Protein 3ZF8 (pdb70)

Solvent-accessible surface area: 14230 Å² total; per-residue (Å²): 226,159,72,169,110,69,92,130,152,49,105,16,40,36,85,3,28,125,79,149,9,57,2,2,1,0,0,15,2,112,60,11,43,99,83,1,5,53,11,1,52,117,9,88,3,41,38,108,8,1,18,2,0,1,3,0,23,126,70,91,70,0,65,102,2,26,141,93,0,68,89,8,18,134,142,10,43,112,89,147,156,92,37,119,4,62,122,33,35,55,43,112,28,118,86,107,59,92,101,31,58,136,123,13,18,52,49,0,63,2,8,21,43,0,5,144,77,17,36,15,60,52,2,2,0,0,1,3,0,37,8,44,2,14,66,11,46,73,34,0,3,56,44,2,1,118,35,65,51,15,0,0,0,0,0,3,12,4,82,44,106,30,132,167,145,162,75,112,39,54,78,43,81,18,55,20,2,8,53,40,25,125,62,0,96,91,13,11,85,140,23,36,123,104,85,23,3,2,71,49,60,89,115,10,48,91,140,9,43,17,0,0,113,96,75,68,84,145,32,95,83,40,85,65,21,57,6,32,0,1,2,6,2,0,4,2,0,27,0,75,0,12,80,81,38,1,43,3,0,54,103,32,40,102,28,9,0,3,2,5,0,1,0,48,20,0,61,154,61,142,36,102,3,41,0,0,5,18,21,24,0,27,25,19,41,118,130,99

Secondary structure (DSSP, 8-state):
------GGG----TTTTTTT-EEEEEEE-SS--HHHHHHHHT--S-GGGEEEEEEE-SSHHHHHHHHHHHHHHHHHHTS-GGGS-SEEEEEE-----HHHHHHHHHHHHHHHHHHHHH--TTEEEEEEE-TTEEE--TTHHHHHHTT--SEEEEEEEEEEEETTTTEEEEEE-----B---HHHHHHHHTS-TT----TT-TTTTT-S-BGGGG--TTS-TT--EEESB--SSEEEEEHHHHHTT----SS-BTTB-HHHHHHHHHHHTT--EEEEEEEEEEE--TT-

Structure (mmCIF, N/CA/C/O backbone):
data_3ZF8
#
_entry.id   3ZF8
#
_cell.length_a   57.090
_cell.length_b   57.090
_cell.length_c   330.910
_cell.angle_alpha   90.00
_cell.angle_beta   90.00
_cell.angle_gamma   120.00
#
_symmetry.space_group_name_H-M   'P 65 2 2'
#
loop_
_entity.id
_entity.type
_entity.pdbx_description
1 polymer 'MANNAN POLYMERASE COMPLEXES SUBUNIT MNN9'
2 non-polymer "GUANOSINE-5'-DIPHOSPHATE"
3 non-polymer 'MANGANESE (II) ION'
4 water water
#
loop_
_atom_site.group_PDB
_atom_site.id
_atom_site.type_symbol
_atom_site.label_atom_id
_atom_site.label_alt_id
_atom_site.label_comp_id
_atom_site.label_asym_id
_atom_site.label_entity_id
_atom_site.label_seq_id
_atom_site.pdbx_PDB_ins_code
_atom_site.Cartn_x
_atom_site.Cartn_y
_atom_site.Cartn_z
_atom_site.occupancy
_atom_site.B_iso_or_equiv
_atom_site.auth_seq_id
_atom_site.auth_comp_id
_atom_site.auth_asym_id
_atom_site.auth_atom_id
_atom_site.pdbx_PDB_model_num
ATOM 1 N N . HIS A 1 5 ? -18.073 39.900 35.334 1.00 57.65 95 HIS A N 1
ATOM 2 C CA . HIS A 1 5 ? -17.390 39.056 36.351 1.00 60.02 95 HIS A CA 1
ATOM 3 C C . HIS A 1 5 ? -17.056 37.657 35.888 1.00 55.01 95 HIS A C 1
ATOM 4 O O . HIS A 1 5 ? -15.947 37.428 35.368 1.00 44.22 95 HIS A O 1
ATOM 11 N N . ILE A 1 6 ? -18.027 36.737 36.016 1.00 47.08 96 ILE A N 1
ATOM 12 C CA . ILE A 1 6 ? -17.771 35.280 36.067 1.00 46.83 96 ILE A CA 1
ATOM 13 C C . ILE A 1 6 ? -17.782 34.544 34.718 1.00 44.65 96 ILE A C 1
ATOM 14 O O . ILE A 1 6 ? -18.772 34.570 33.994 1.00 42.35 96 ILE A O 1
ATOM 19 N N . ALA A 1 7 ? -16.699 33.826 34.436 1.00 39.60 97 ALA A N 1
ATOM 20 C CA . ALA A 1 7 ? -16.544 33.065 33.200 1.00 33.97 97 ALA A CA 1
ATOM 21 C C . ALA A 1 7 ? -16.087 31.630 33.509 1.00 34.96 97 ALA A C 1
ATOM 22 O O . ALA A 1 7 ? -15.047 31.428 34.152 1.00 29.70 97 ALA A O 1
ATOM 24 N N . HIS A 1 8 ? -16.848 30.653 33.016 1.00 30.31 98 HIS A N 1
ATOM 25 C CA . HIS A 1 8 ? -16.556 29.231 33.196 1.00 30.10 98 HIS A CA 1
ATOM 26 C C . HIS A 1 8 ? -16.245 28.512 31.885 1.00 25.55 98 HIS A C 1
ATOM 27 O O . HIS A 1 8 ? -16.946 28.691 30.903 1.00 22.39 98 HIS A O 1
ATOM 34 N N . TYR A 1 9 ? -15.193 27.692 31.858 1.00 22.01 99 TYR A N 1
ATOM 35 C CA . TYR A 1 9 ? -14.775 26.967 30.640 1.00 20.51 99 TYR A CA 1
ATOM 36 C C . TYR A 1 9 ? -14.156 25.632 31.018 1.00 20.07 99 TYR A C 1
ATOM 37 O O . TYR A 1 9 ? -13.192 25.555 31.793 1.00 18.41 99 TYR A O 1
ATOM 46 N N . ASP A 1 10 ? -14.656 24.570 30.419 1.00 17.81 100 ASP A N 1
ATOM 47 C CA . ASP A 1 10 ? -13.982 23.307 30.539 1.00 16.82 100 ASP A CA 1
ATOM 48 C C . ASP A 1 10 ? -13.055 23.119 29.342 1.00 17.77 100 ASP A C 1
ATOM 49 O O . ASP A 1 10 ? -13.535 22.925 28.213 1.00 18.47 100 ASP A O 1
ATOM 54 N N . LEU A 1 11 ? -11.742 23.144 29.572 1.00 16.60 101 LEU A N 1
ATOM 55 C CA . LEU A 1 11 ? -10.773 23.145 28.456 1.00 17.81 101 LEU A CA 1
ATOM 56 C C . LEU A 1 11 ? -10.737 21.810 27.727 1.00 17.51 101 LEU A C 1
ATOM 57 O O . LEU A 1 11 ? -10.398 21.753 26.552 1.00 18.77 101 LEU A O 1
ATOM 62 N N . ASN A 1 12 ? -11.149 20.748 28.405 1.00 19.22 102 ASN A N 1
ATOM 63 C CA . ASN A 1 12 ? -11.289 19.444 27.773 1.00 21.08 102 ASN A CA 1
ATOM 64 C C . ASN A 1 12 ? -12.497 19.367 26.805 1.00 23.22 102 ASN A C 1
ATOM 65 O O . ASN A 1 12 ? -12.600 18.436 26.016 1.00 23.28 102 ASN A O 1
ATOM 70 N N . LYS A 1 13 ? -13.434 20.306 26.913 1.00 21.32 103 LYS A N 1
ATOM 71 C CA . LYS A 1 13 ? -14.559 20.373 25.967 1.00 22.50 103 LYS A CA 1
ATOM 72 C C . LYS A 1 13 ? -14.338 21.369 24.839 1.00 22.42 103 LYS A C 1
ATOM 73 O O . LYS A 1 13 ? -15.201 21.564 23.979 1.00 23.88 103 LYS A O 1
ATOM 79 N N . LEU A 1 14 ? -13.159 21.979 24.847 1.00 19.84 104 LEU A N 1
ATOM 80 C CA . LEU A 1 14 ? -12.769 22.944 23.853 1.00 18.83 104 LEU A CA 1
ATOM 81 C C . LEU A 1 14 ? -11.983 22.119 22.850 1.00 19.20 104 LEU A C 1
ATOM 82 O O . LEU A 1 14 ? -10.957 21.546 23.211 1.00 18.17 104 LEU A O 1
ATOM 87 N N . HIS A 1 15 ? -12.512 21.964 21.632 1.00 17.51 105 HIS A N 1
ATOM 88 C CA . HIS A 1 15 ? -11.912 21.084 20.629 1.00 17.65 105 HIS A CA 1
ATOM 89 C C . HIS A 1 15 ? -11.242 21.836 19.501 1.00 15.95 105 HIS A C 1
ATOM 90 O O . HIS A 1 15 ? -11.660 22.940 19.118 1.00 15.09 105 HIS A O 1
ATOM 97 N N . SER A 1 16 ? -10.227 21.201 18.936 1.00 13.36 106 SER A N 1
ATOM 98 C CA . SER A 1 16 ? -9.626 21.635 17.682 1.00 13.93 106 SER A CA 1
ATOM 99 C C . SER A 1 16 ? -9.733 20.481 16.700 1.00 13.53 106 SER A C 1
ATOM 100 O O . SER A 1 16 ? -9.052 19.462 16.871 1.00 13.20 106 SER A O 1
ATOM 103 N N . THR A 1 17 ? -10.570 20.632 15.675 1.00 12.87 107 THR A N 1
ATOM 104 C CA . THR A 1 17 ? -10.882 19.493 14.805 1.00 13.37 107 THR A CA 1
ATOM 105 C C . THR A 1 17 ? -10.729 19.821 13.334 1.00 13.02 107 THR A C 1
ATOM 106 O O . THR A 1 17 ? -10.510 20.975 12.952 1.00 11.57 107 THR A O 1
ATOM 110 N N . SER A 1 18 ? -10.946 18.800 12.513 1.00 14.51 108 SER A N 1
ATOM 111 C CA . SER A 1 18 ? -10.940 18.932 11.049 1.00 16.17 108 SER A CA 1
ATOM 112 C C . SER A 1 18 ? -12.033 19.877 10.559 1.00 16.47 108 SER A C 1
ATOM 113 O O . SER A 1 18 ? -11.883 20.516 9.521 1.00 18.87 108 SER A O 1
ATOM 116 N N . GLU A 1 19 ? -13.170 19.885 11.242 1.00 14.51 109 GLU A N 1
ATOM 117 C CA . GLU A 1 19 ? -14.300 20.671 10.757 1.00 14.48 109 GLU A CA 1
ATOM 118 C C . GLU A 1 19 ? -14.520 21.914 11.620 1.00 12.59 109 GLU A C 1
ATOM 119 O O . GLU A 1 19 ? -15.591 22.142 12.210 1.00 11.85 109 GLU A O 1
ATOM 125 N N . ALA A 1 20 ? -13.506 22.767 11.603 1.00 11.46 110 ALA A N 1
ATOM 126 C CA . ALA A 1 20 ? -13.423 23.882 12.550 1.00 11.28 110 ALA A CA 1
ATOM 127 C C . ALA A 1 20 ? -14.605 24.873 12.377 1.00 11.30 110 ALA A C 1
ATOM 128 O O . ALA A 1 20 ? -15.333 25.152 13.340 1.00 11.33 110 ALA A O 1
ATOM 130 N N . ALA A 1 21 ? -14.865 25.301 11.140 1.00 11.68 111 ALA A N 1
ATOM 131 C CA . ALA A 1 21 ? -15.962 26.283 10.857 1.00 12.27 111 ALA A CA 1
ATOM 132 C C . ALA A 1 21 ? -17.323 25.763 11.312 1.00 12.69 111 ALA A C 1
ATOM 133 O O . ALA A 1 21 ? -18.086 26.452 11.984 1.00 12.99 111 ALA A O 1
ATOM 135 N N . VAL A 1 22 ? -17.666 24.568 10.882 1.00 13.00 112 VAL A N 1
ATOM 136 C CA . VAL A 1 22 ? -18.941 23.966 11.282 1.00 14.33 112 VAL A CA 1
ATOM 137 C C . VAL A 1 22 ? -19.034 23.809 12.799 1.00 14.58 112 VAL A C 1
ATOM 138 O O . VAL A 1 22 ? -20.100 23.964 13.383 1.00 14.53 112 VAL A O 1
ATOM 142 N N . ASN A 1 23 ? -17.919 23.496 13.443 1.00 15.00 113 ASN A N 1
ATOM 143 C CA . ASN A 1 23 ? -17.915 23.331 14.895 1.00 14.63 113 ASN A CA 1
ATOM 144 C C . ASN A 1 23 ? -17.777 24.640 15.629 1.00 14.84 113 ASN A C 1
ATOM 145 O O . ASN A 1 23 ? -17.674 24.659 16.840 1.00 15.12 113 ASN A O 1
ATOM 150 N N . LYS A 1 24 ? -17.751 25.737 14.890 1.00 14.79 114 LYS A N 1
ATOM 151 C CA . LYS A 1 24 ? -17.627 27.061 15.480 1.00 14.86 114 LYS A CA 1
ATOM 152 C C . LYS A 1 24 ? -16.404 27.132 16.393 1.00 14.45 114 LYS A C 1
ATOM 153 O O . LYS A 1 24 ? -16.456 27.673 17.498 1.00 14.41 114 LYS A O 1
ATOM 159 N N . GLU A 1 25 ? -15.284 26.669 15.880 1.00 13.03 115 GLU A N 1
ATOM 160 C CA . GLU A 1 25 ? -14.026 26.749 16.613 1.00 13.15 115 GLU A CA 1
ATOM 161 C C . GLU A 1 25 ? -13.397 28.118 16.454 1.00 13.35 115 GLU A C 1
ATOM 162 O O . GLU A 1 25 ? -13.152 28.572 15.342 1.00 14.69 115 GLU A O 1
ATOM 168 N N . HIS A 1 26 ? -13.148 28.791 17.561 1.00 12.65 116 HIS A N 1
ATOM 169 C CA . HIS A 1 26 ? -12.545 30.110 17.513 1.00 13.05 116 HIS A CA 1
ATOM 170 C C . HIS A 1 26 ? -11.089 30.085 17.111 1.00 11.66 116 HIS A C 1
ATOM 171 O O . HIS A 1 26 ? -10.303 29.286 17.632 1.00 10.97 116 HIS A O 1
ATOM 178 N N . ILE A 1 27 ? -10.705 30.992 16.216 1.00 10.35 117 ILE A N 1
ATOM 179 C CA . ILE A 1 27 ? -9.295 31.124 15.815 1.00 10.19 117 ILE A CA 1
ATOM 180 C C . ILE A 1 27 ? -8.779 32.526 16.139 1.00 10.06 117 ILE A C 1
ATOM 181 O O . ILE A 1 27 ? -9.500 33.519 15.981 1.00 9.88 117 ILE A O 1
ATOM 186 N N . LEU A 1 28 ? -7.526 32.587 16.579 1.00 9.24 118 LEU A N 1
ATOM 187 C CA . LEU A 1 28 ? -6.816 33.826 16.841 1.00 8.70 118 LEU A CA 1
ATOM 188 C C . LEU A 1 28 ? -5.691 33.955 15.799 1.00 9.22 118 LEU A C 1
ATOM 189 O O . LEU A 1 28 ? -4.727 33.124 15.774 1.00 8.50 118 LEU A O 1
ATOM 194 N N . ILE A 1 29 ? -5.781 34.996 14.954 1.00 9.14 119 ILE A N 1
ATOM 195 C CA . ILE A 1 29 ? -4.780 35.183 13.929 1.00 8.93 119 ILE A CA 1
ATOM 196 C C . ILE A 1 29 ? -3.804 36.230 14.445 1.00 9.30 119 ILE A C 1
ATOM 197 O O . ILE A 1 29 ? -4.195 37.369 14.727 1.00 10.47 119 ILE A O 1
ATOM 202 N N . LEU A 1 30 ? -2.541 35.844 14.572 1.00 8.73 120 LEU A N 1
ATOM 203 C CA . LEU A 1 30 ? -1.528 36.693 15.202 1.00 9.25 120 LEU A CA 1
ATOM 204 C C . LEU A 1 30 ? -0.475 37.107 14.193 1.00 9.83 120 LEU A C 1
ATOM 205 O O . LEU A 1 30 ? 0.144 36.245 13.561 1.00 9.52 120 LEU A O 1
ATOM 210 N N . THR A 1 31 ? -0.203 38.408 14.131 1.00 10.32 121 THR A N 1
ATOM 211 C CA . THR A 1 31 ? 0.688 38.951 13.121 1.00 10.78 121 THR A CA 1
ATOM 212 C C . THR A 1 31 ? 1.590 39.965 13.816 1.00 11.29 121 THR A C 1
ATOM 213 O O . THR A 1 31 ? 1.147 41.058 14.134 1.00 12.30 121 THR A O 1
ATOM 217 N N . PRO A 1 32 ? 2.880 39.648 13.983 1.00 12.27 122 PRO A N 1
ATOM 218 C CA . PRO A 1 32 ? 3.796 40.755 14.269 1.00 11.84 122 PRO A CA 1
ATOM 219 C C . PRO A 1 32 ? 4.030 41.618 13.031 1.00 12.49 122 PRO A C 1
ATOM 220 O O . PRO A 1 32 ? 4.139 41.095 11.914 1.00 11.72 122 PRO A O 1
ATOM 224 N N . MET A 1 33 ? 4.031 42.942 13.202 1.00 12.20 123 MET A N 1
ATOM 225 C CA . MET A 1 33 ? 3.959 43.812 12.035 1.00 12.07 123 MET A CA 1
ATOM 226 C C . MET A 1 33 ? 4.929 44.960 12.171 1.00 13.67 123 MET A C 1
ATOM 227 O O . MET A 1 33 ? 4.714 45.875 12.971 1.00 12.73 123 MET A O 1
ATOM 232 N N . GLN A 1 34 ? 5.967 44.948 11.348 1.00 13.29 124 GLN A N 1
ATOM 233 C CA . GLN A 1 34 ? 6.830 46.109 11.237 1.00 16.09 124 GLN A CA 1
ATOM 234 C C . GLN A 1 34 ? 6.392 47.043 10.105 1.00 16.16 124 GLN A C 1
ATOM 235 O O . GLN A 1 34 ? 6.612 48.253 10.189 1.00 16.30 124 GLN A O 1
ATOM 241 N N . THR A 1 35 ? 5.754 46.483 9.068 1.00 14.50 125 THR A N 1
ATOM 242 C CA . THR A 1 35 ? 5.317 47.247 7.873 1.00 14.29 125 THR A CA 1
ATOM 243 C C . THR A 1 35 ? 3.900 46.794 7.520 1.00 13.15 125 THR A C 1
ATOM 244 O O . THR A 1 35 ? 3.649 45.584 7.380 1.00 13.39 125 THR A O 1
ATOM 248 N N . PHE A 1 36 ? 2.987 47.744 7.358 1.00 12.29 126 PHE A N 1
ATOM 249 C CA . PHE A 1 36 ? 1.638 47.454 6.895 1.00 11.77 126 PHE A CA 1
ATOM 250 C C . PHE A 1 36 ? 1.622 47.349 5.366 1.00 12.47 126 PHE A C 1
ATOM 251 O O . PHE A 1 36 ? 2.032 48.300 4.661 1.00 12.39 126 PHE A O 1
ATOM 259 N N . HIS A 1 37 ? 1.143 46.214 4.846 1.00 10.40 127 HIS A N 1
ATOM 260 C CA . HIS A 1 37 ? 0.940 46.072 3.406 1.00 10.87 127 HIS A CA 1
ATOM 261 C C . HIS A 1 37 ? -0.531 45.925 3.129 1.00 10.96 127 HIS A C 1
ATOM 262 O O . HIS A 1 37 ? -1.198 44.981 3.650 1.00 11.09 127 HIS A O 1
ATOM 269 N N . GLN A 1 38 ? -1.059 46.783 2.260 1.00 10.46 128 GLN A N 1
ATOM 270 C CA . GLN A 1 38 ? -2.472 46.688 1.927 1.00 11.04 128 GLN A CA 1
ATOM 271 C C . GLN A 1 38 ? -2.877 45.294 1.417 1.00 10.89 128 GLN A C 1
ATOM 272 O O . GLN A 1 38 ? -3.992 44.821 1.691 1.00 10.86 128 GLN A O 1
ATOM 278 N N . GLN A 1 39 ? -2.013 44.644 0.638 1.00 10.94 129 GLN A N 1
ATOM 279 C CA . GLN A 1 39 ? -2.393 43.335 0.106 1.00 11.73 129 GLN A CA 1
ATOM 280 C C . GLN A 1 39 ? -2.496 42.267 1.204 1.00 10.83 129 GLN A C 1
ATOM 281 O O . GLN A 1 39 ? -3.333 41.354 1.114 1.00 12.03 129 GLN A O 1
ATOM 287 N N . TYR A 1 40 ? -1.632 42.351 2.215 1.00 9.59 130 TYR A N 1
ATOM 288 C CA . TYR A 1 40 ? -1.787 41.519 3.421 1.00 9.64 130 TYR A CA 1
ATOM 289 C C . TYR A 1 40 ? -3.175 41.743 4.024 1.00 9.52 130 TYR A C 1
ATOM 290 O O . TYR A 1 40 ? -3.914 40.780 4.345 1.00 9.03 130 TYR A O 1
ATOM 299 N N . TRP A 1 41 ? -3.526 43.005 4.182 1.00 9.75 131 TRP A N 1
ATOM 300 C CA . TRP A 1 41 ? -4.814 43.343 4.773 1.00 10.90 131 TRP A CA 1
ATOM 301 C C . TRP A 1 41 ? -5.962 42.864 3.913 1.00 10.95 131 TRP A C 1
ATOM 302 O O . TRP A 1 41 ? -6.910 42.225 4.402 1.00 11.54 131 TRP A O 1
ATOM 313 N N . ASP A 1 42 ? -5.896 43.121 2.608 1.00 11.20 132 ASP A N 1
ATOM 314 C CA . ASP A 1 42 ? -6.979 42.711 1.745 1.00 10.99 132 ASP A CA 1
ATOM 315 C C . ASP A 1 42 ? -7.068 41.191 1.708 1.00 10.82 132 ASP A C 1
ATOM 316 O O . ASP A 1 42 ? -8.165 40.615 1.606 1.00 9.96 132 ASP A O 1
ATOM 321 N N . ASN A 1 43 ? -5.916 40.533 1.676 1.00 9.91 133 ASN A N 1
ATOM 322 C CA . 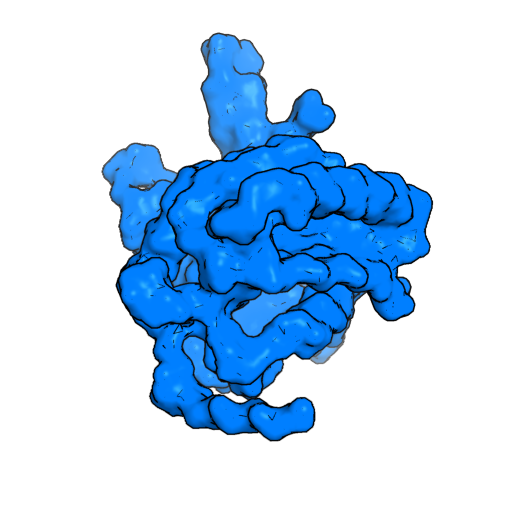ASN A 1 43 ? -5.927 39.071 1.695 1.00 10.08 133 ASN A CA 1
ATOM 323 C C . ASN A 1 43 ? -6.594 38.523 2.974 1.00 10.15 133 ASN A C 1
ATOM 324 O O . ASN A 1 43 ? -7.359 37.567 2.920 1.00 10.79 133 ASN A O 1
ATOM 329 N N . LEU A 1 44 ? -6.381 39.195 4.105 1.00 10.49 134 LEU A N 1
ATOM 330 C CA . LEU A 1 44 ? -6.972 38.787 5.362 1.00 10.36 134 LEU A CA 1
ATOM 331 C C . LEU A 1 44 ? -8.470 38.951 5.280 1.00 11.46 134 LEU A C 1
ATOM 332 O O . LEU A 1 44 ? -9.228 38.077 5.729 1.00 11.17 134 LEU A O 1
ATOM 337 N N . LEU A 1 45 ? -8.912 40.111 4.791 1.00 11.87 135 LEU A N 1
ATOM 338 C CA . LEU A 1 45 ? -10.339 40.364 4.649 1.00 12.86 135 LEU A CA 1
ATOM 339 C C . LEU A 1 45 ? -11.031 39.384 3.723 1.00 13.43 135 LEU A C 1
ATOM 340 O O . LEU A 1 45 ? -12.250 39.213 3.820 1.00 12.46 135 LEU A O 1
ATOM 345 N N . GLN A 1 46 ? -10.308 38.863 2.733 1.00 13.78 136 GLN A N 1
ATOM 346 C CA . GLN A 1 46 ? -10.888 37.873 1.839 1.00 14.24 136 GLN A CA 1
ATOM 347 C C . GLN A 1 46 ? -10.944 36.448 2.427 1.00 13.88 136 GLN A C 1
ATOM 348 O O . GLN A 1 46 ? -11.516 35.545 1.798 1.00 13.06 136 GLN A O 1
ATOM 354 N N . LEU A 1 47 ? -10.353 36.208 3.597 1.00 12.47 137 LEU A N 1
ATOM 355 C CA . LEU A 1 47 ? -10.563 34.887 4.245 1.00 12.12 137 LEU A CA 1
ATOM 356 C C . LEU A 1 47 ? -12.063 34.672 4.455 1.00 12.49 137 LEU A C 1
ATOM 357 O O . LEU A 1 47 ? -12.754 35.600 4.904 1.00 12.72 137 LEU A O 1
ATOM 362 N N . ASN A 1 48 ? -12.564 33.469 4.153 1.00 11.60 138 ASN A N 1
ATOM 363 C CA . ASN A 1 48 ? -14.004 33.206 4.257 1.00 11.75 138 ASN A CA 1
ATOM 364 C C . ASN A 1 48 ? -14.417 32.354 5.463 1.00 12.23 138 ASN A C 1
ATOM 365 O O . ASN A 1 48 ? -15.587 32.048 5.640 1.00 11.28 138 ASN A O 1
ATOM 370 N N . TYR A 1 49 ? -13.459 32.054 6.341 1.00 12.50 139 TYR A N 1
ATOM 371 C CA . TYR A 1 49 ? -13.788 31.531 7.668 1.00 13.52 139 TYR A CA 1
ATOM 372 C C . TYR A 1 49 ? -14.723 32.534 8.388 1.00 13.96 139 TYR A C 1
ATOM 373 O O . TYR A 1 49 ? -14.501 33.747 8.308 1.00 13.87 139 TYR A O 1
ATOM 382 N N . PRO A 1 50 ? -15.733 32.037 9.155 1.00 14.76 140 PRO A N 1
ATOM 383 C CA . PRO A 1 50 ? -16.683 33.023 9.657 1.00 14.74 140 PRO A CA 1
ATOM 384 C C . PRO A 1 50 ? -16.039 34.066 10.585 1.00 14.47 140 PRO A C 1
ATOM 385 O O . PRO A 1 50 ? -15.349 33.721 11.541 1.00 12.47 140 PRO A O 1
ATOM 389 N N . ARG A 1 51 ? -16.325 35.332 10.313 1.00 14.31 141 ARG A N 1
ATOM 390 C CA . ARG A 1 51 ? -15.739 36.461 11.055 1.00 15.58 141 ARG A CA 1
ATOM 391 C C . ARG A 1 51 ? -16.030 36.420 12.539 1.00 15.05 141 ARG A C 1
ATOM 392 O O . ARG A 1 51 ? -15.196 36.807 13.346 1.00 14.46 141 ARG A O 1
ATOM 400 N N . GLU A 1 52 ? -17.206 35.927 12.905 1.00 15.39 142 GLU A N 1
ATOM 401 C CA . GLU A 1 52 ? -17.595 35.908 14.299 1.00 17.32 142 GLU A CA 1
ATOM 402 C C . GLU A 1 52 ? -16.700 34.918 15.078 1.00 15.34 142 GLU A C 1
ATOM 403 O O . GLU A 1 52 ? -16.593 35.013 16.304 1.00 14.41 142 GLU A O 1
ATOM 409 N N . LEU A 1 53 ? -16.036 34.015 14.351 1.00 12.59 143 LEU A N 1
ATOM 410 C CA . LEU A 1 53 ? -15.029 33.083 14.949 1.00 11.72 143 LEU A CA 1
ATOM 411 C C . LEU A 1 53 ? -13.579 33.542 14.927 1.00 11.08 143 LEU A C 1
ATOM 412 O O . LEU A 1 53 ? -12.685 32.794 15.325 1.00 11.95 143 LEU A O 1
ATOM 417 N N . ILE A 1 54 ? -13.329 34.764 14.501 1.00 10.87 144 ILE A N 1
ATOM 418 C CA . ILE A 1 54 ? -11.956 35.219 14.317 1.00 10.93 144 ILE A CA 1
ATOM 419 C C . ILE A 1 54 ? -11.667 36.345 15.291 1.00 11.63 144 ILE A C 1
ATOM 420 O O . ILE A 1 54 ? -12.405 37.332 15.325 1.00 11.67 144 ILE A O 1
ATOM 425 N N . GLU A 1 55 ? -10.565 36.212 16.038 1.00 11.00 145 GLU A N 1
ATOM 426 C CA . GLU A 1 55 ? -9.963 37.339 16.716 1.00 10.68 145 GLU A CA 1
ATOM 427 C C . GLU A 1 55 ? -8.631 37.609 16.054 1.00 10.42 145 GLU A C 1
ATOM 428 O O . GLU A 1 55 ? -7.958 36.658 15.592 1.00 10.45 145 GLU A O 1
ATOM 434 N N . LEU A 1 56 ? -8.256 38.884 16.002 1.00 9.79 146 LEU A N 1
ATOM 435 C CA . LEU A 1 56 ? -6.977 39.326 15.441 1.00 9.45 146 LEU A CA 1
ATOM 436 C C . LEU A 1 56 ? -6.108 39.917 16.538 1.00 9.33 146 LEU A C 1
ATOM 437 O O . LEU A 1 56 ? -6.604 40.614 17.443 1.00 9.51 146 LEU A O 1
ATOM 442 N N . GLY A 1 57 ? -4.801 39.657 16.447 1.00 9.28 147 GLY A N 1
ATOM 443 C CA . GLY A 1 57 ? -3.849 40.270 17.356 1.00 8.94 147 GLY A CA 1
ATOM 444 C C . GLY A 1 57 ? -2.678 40.748 16.540 1.00 9.28 147 GLY A C 1
ATOM 445 O O . GLY A 1 57 ? -2.168 40.002 15.712 1.00 9.26 147 GLY A O 1
ATOM 446 N N . PHE A 1 58 ? -2.239 41.987 16.784 1.00 9.27 148 PHE A N 1
ATOM 447 C CA . PHE A 1 58 ? -1.047 42.557 16.102 1.00 9.84 148 PHE A CA 1
ATOM 448 C C . PHE A 1 58 ? -0.078 43.088 17.140 1.00 9.74 148 PHE A C 1
ATOM 449 O O . PHE A 1 58 ? -0.512 43.539 18.195 1.00 10.15 148 PHE A O 1
ATOM 457 N N . ILE A 1 59 ? 1.222 43.082 16.840 1.00 9.87 149 ILE A N 1
ATOM 458 C CA . ILE A 1 59 ? 2.209 43.726 17.738 1.00 9.68 149 ILE A CA 1
ATOM 459 C C . ILE A 1 59 ? 3.229 44.452 16.877 1.00 10.56 149 ILE A C 1
ATOM 460 O O . ILE A 1 59 ? 3.743 43.876 15.891 1.00 10.99 149 ILE A O 1
ATOM 465 N N . THR A 1 60 ? 3.415 45.744 17.149 1.00 10.13 150 THR A N 1
ATOM 466 C CA . THR A 1 60 ? 4.306 46.563 16.333 1.00 10.66 150 THR A CA 1
ATOM 467 C C . THR A 1 60 ? 5.521 46.962 17.159 1.00 11.04 150 THR A C 1
ATOM 468 O O . THR A 1 60 ? 5.425 47.040 18.377 1.00 11.62 150 THR A O 1
ATOM 472 N N . PRO A 1 61 ? 6.692 47.125 16.518 1.00 11.38 151 PRO A N 1
ATOM 473 C CA . PRO A 1 61 ? 7.867 47.598 17.264 1.00 12.69 151 PRO A CA 1
ATOM 474 C C . PRO A 1 61 ? 7.759 49.088 17.588 1.00 13.59 151 PRO A C 1
ATOM 475 O O . PRO A 1 61 ? 7.076 49.826 16.878 1.00 12.46 151 PRO A O 1
ATOM 479 N N . ARG A 1 62 ? 8.453 49.524 18.639 1.00 14.96 152 ARG A N 1
ATOM 480 C CA . ARG A 1 62 ? 8.409 50.942 19.050 1.00 18.08 152 ARG A CA 1
ATOM 481 C C . ARG A 1 62 ? 9.450 51.783 18.296 1.00 19.46 152 ARG A C 1
ATOM 482 O O . ARG A 1 62 ? 10.423 52.286 18.871 1.00 19.40 152 ARG A O 1
ATOM 490 N N . THR A 1 63 ? 9.235 51.900 16.986 1.00 17.59 153 THR A N 1
ATOM 491 C CA . THR A 1 63 ? 10.177 52.589 16.102 1.00 17.95 153 THR A CA 1
ATOM 492 C C . THR A 1 63 ? 9.364 53.424 15.100 1.00 16.48 153 THR A C 1
ATOM 493 O O . THR A 1 63 ? 8.155 53.229 14.933 1.00 14.82 153 THR A O 1
ATOM 497 N N . ALA A 1 64 ? 10.032 54.379 14.459 1.00 17.06 154 ALA A N 1
ATOM 498 C CA . ALA A 1 64 ? 9.412 55.182 13.407 1.00 17.05 154 ALA A CA 1
ATOM 499 C C . ALA A 1 64 ? 8.704 54.265 12.408 1.00 16.61 154 ALA A C 1
ATOM 500 O O . ALA A 1 64 ? 7.567 54.525 12.001 1.00 15.58 154 ALA A O 1
ATOM 502 N N . THR A 1 65 ? 9.383 53.198 11.997 1.00 16.09 155 THR A N 1
ATOM 503 C CA . THR A 1 65 ? 8.784 52.267 11.041 1.00 16.28 155 THR A CA 1
ATOM 504 C C . THR A 1 65 ? 7.521 51.593 11.630 1.00 14.48 155 THR A C 1
ATOM 505 O O . THR A 1 65 ? 6.504 51.535 10.976 1.00 13.17 155 THR A O 1
ATOM 509 N N . GLY A 1 66 ? 7.581 51.167 12.887 1.00 13.44 156 GLY A N 1
ATOM 510 C CA . GLY A 1 66 ? 6.450 50.487 13.497 1.00 13.33 156 GLY A CA 1
ATOM 511 C C . GLY A 1 66 ? 5.280 51.463 13.666 1.00 13.86 156 GLY A C 1
ATOM 512 O O . GLY A 1 66 ? 4.107 51.097 13.502 1.00 13.96 156 GLY A O 1
ATOM 513 N N . ASP A 1 67 ? 5.589 52.700 14.020 1.00 13.61 157 ASP A N 1
ATOM 514 C CA . ASP A 1 67 ? 4.525 53.664 14.242 1.00 15.16 157 ASP A CA 1
ATOM 515 C C . ASP A 1 67 ? 3.798 54.059 12.953 1.00 14.85 157 ASP A C 1
ATOM 516 O O . ASP A 1 67 ? 2.610 54.268 12.977 1.00 13.86 157 ASP A O 1
ATOM 521 N N . LEU A 1 68 ? 4.512 54.123 11.835 1.00 14.68 158 LEU A N 1
ATOM 522 C CA . LEU A 1 68 ? 3.864 54.324 10.534 1.00 15.83 158 LEU A CA 1
ATOM 523 C C . LEU A 1 68 ? 2.925 53.155 10.200 1.00 14.85 158 LEU A C 1
ATOM 524 O O . LEU A 1 68 ? 1.741 53.359 9.806 1.00 14.39 158 LEU A O 1
ATOM 529 N N . ALA A 1 69 ? 3.430 51.935 10.408 1.00 13.89 159 ALA A N 1
ATOM 530 C CA . ALA A 1 69 ? 2.600 50.723 10.249 1.00 14.03 159 ALA A CA 1
ATOM 531 C C . ALA A 1 69 ? 1.350 50.774 11.134 1.00 14.35 159 ALA A C 1
ATOM 532 O O . ALA A 1 69 ? 0.246 50.440 10.694 1.00 14.13 159 ALA A O 1
ATOM 534 N N . LEU A 1 70 ? 1.553 51.115 12.403 1.00 14.28 160 LEU A N 1
ATOM 535 C CA . LEU A 1 70 ? 0.458 51.232 13.361 1.00 15.99 160 LEU A CA 1
ATOM 536 C C . LEU A 1 70 ? -0.647 52.175 12.874 1.00 16.42 160 LEU A C 1
ATOM 537 O O . LEU A 1 70 ? -1.833 51.840 12.964 1.00 14.81 160 LEU A O 1
ATOM 542 N N . LYS A 1 71 ? -0.263 53.361 12.393 1.00 14.81 161 LYS A N 1
ATOM 543 C CA . LYS A 1 71 ? -1.236 54.321 11.871 1.00 16.78 161 LYS A CA 1
ATOM 544 C C . LYS A 1 71 ? -2.099 53.704 10.737 1.00 16.66 161 LYS A C 1
ATOM 545 O O . LYS A 1 71 ? -3.326 53.799 10.760 1.00 16.66 161 LYS A O 1
ATOM 551 N N . LYS A 1 72 ? -1.443 53.072 9.762 1.00 16.12 162 LYS A N 1
ATOM 552 C CA . LYS A 1 72 ? -2.130 52.492 8.608 1.00 17.70 162 LYS A CA 1
ATOM 553 C C . LYS A 1 72 ? -3.001 51.323 9.029 1.00 16.46 162 LYS A C 1
ATOM 554 O O . LYS A 1 72 ? -4.117 51.164 8.543 1.00 16.72 162 LYS A O 1
ATOM 560 N N . LEU A 1 73 ? -2.483 50.520 9.948 1.00 16.48 163 LEU A N 1
ATOM 561 C CA . LEU A 1 73 ? -3.227 49.409 10.510 1.00 17.32 163 LEU A CA 1
ATOM 562 C C . LEU A 1 73 ? -4.502 49.881 11.248 1.00 17.33 163 LEU A C 1
ATOM 563 O O . LEU A 1 73 ? -5.576 49.328 11.051 1.00 15.98 163 LEU A O 1
ATOM 568 N N . GLU A 1 74 ? -4.355 50.870 12.127 1.00 19.17 164 GLU A N 1
ATOM 569 C CA . GLU A 1 74 ? -5.504 51.454 1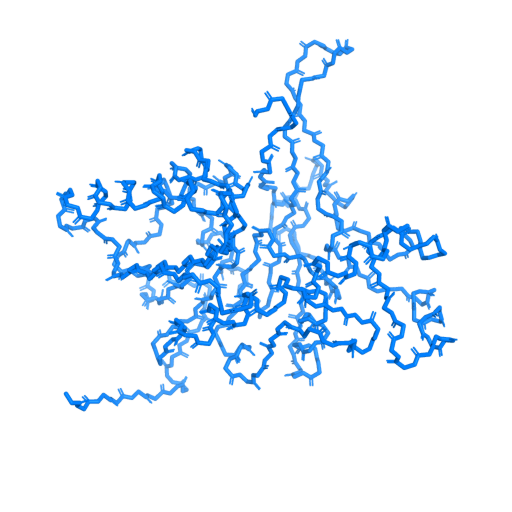2.854 1.00 22.43 164 GLU A CA 1
ATOM 570 C C . GLU A 1 74 ? -6.609 51.928 11.886 1.00 22.15 164 GLU A C 1
ATOM 571 O O . GLU A 1 74 ? -7.802 51.615 12.066 1.00 22.60 164 GLU A O 1
ATOM 577 N N . ASN A 1 75 ? -6.195 52.619 10.827 1.00 21.57 165 ASN A N 1
ATOM 578 C CA . ASN A 1 75 ? -7.132 53.087 9.809 1.00 23.56 165 ASN A CA 1
ATOM 579 C C . ASN A 1 75 ? -7.864 51.944 9.135 1.00 22.37 165 ASN A C 1
ATOM 580 O O . ASN A 1 75 ? -9.094 51.981 8.982 1.00 21.87 165 ASN A O 1
ATOM 585 N N . ALA A 1 76 ? -7.109 50.946 8.684 1.00 20.00 166 ALA A N 1
ATOM 586 C CA . ALA A 1 76 ? -7.728 49.735 8.115 1.00 19.59 166 ALA A CA 1
ATOM 587 C C . ALA A 1 76 ? -8.733 49.047 9.088 1.00 20.06 166 ALA A C 1
ATOM 588 O O . ALA A 1 76 ? -9.874 48.787 8.711 1.00 22.42 166 ALA A O 1
ATOM 590 N N . ILE A 1 77 ? -8.341 48.825 10.341 1.00 19.19 167 ILE A N 1
ATOM 591 C CA . ILE A 1 77 ? -9.254 48.265 11.354 1.00 20.88 167 ILE A CA 1
ATOM 592 C C . ILE A 1 77 ? -10.559 49.103 11.516 1.00 24.62 167 ILE A C 1
ATOM 593 O O . ILE A 1 77 ? -11.682 48.565 11.459 1.00 24.76 167 ILE A O 1
ATOM 598 N N . LYS A 1 78 ? -10.412 50.423 11.602 1.00 25.94 168 LYS A N 1
ATOM 599 C CA . LYS A 1 78 ? -11.577 51.311 11.712 1.00 28.11 168 LYS A CA 1
ATOM 600 C C . LYS A 1 78 ? -12.552 51.124 10.571 1.00 26.94 168 LYS A C 1
ATOM 601 O O . LYS A 1 78 ? -13.738 50.975 10.821 1.00 28.17 168 LYS A O 1
ATOM 607 N N . LYS A 1 79 ? -12.058 51.051 9.338 1.00 25.36 169 LYS A N 1
ATOM 608 C CA . LYS A 1 79 ? -12.945 50.822 8.190 1.00 26.24 169 LYS A CA 1
ATOM 609 C C . LYS A 1 79 ? -13.701 49.497 8.340 1.00 27.42 169 LYS A C 1
ATOM 610 O O . LYS A 1 79 ? -14.916 49.446 8.123 1.00 27.09 169 LYS A O 1
ATOM 616 N N . VAL A 1 80 ? -12.994 48.416 8.670 1.00 22.37 170 VAL A N 1
ATOM 617 C CA . VAL A 1 80 ? -13.677 47.118 8.728 1.00 23.69 170 VAL A CA 1
ATOM 618 C C . VAL A 1 80 ? -14.639 47.021 9.905 1.00 25.65 170 VAL A C 1
ATOM 619 O O . VAL A 1 80 ? -15.741 46.500 9.752 1.00 28.08 170 VAL A O 1
ATOM 623 N N . GLN A 1 81 ? -14.253 47.564 11.066 1.00 25.30 171 GLN A N 1
ATOM 624 C CA . GLN A 1 81 ? -15.054 47.381 12.286 1.00 25.50 171 GLN A CA 1
ATOM 625 C C . GLN A 1 81 ? -16.274 48.318 12.359 1.00 30.33 171 GLN A C 1
ATOM 626 O O . GLN A 1 81 ? -17.168 48.134 13.192 1.00 32.14 171 GLN A O 1
ATOM 632 N N . THR A 1 82 ? -16.343 49.275 11.442 1.00 30.70 172 THR A N 1
ATOM 633 C CA . THR A 1 82 ? -17.483 50.200 11.402 1.00 34.81 172 THR A CA 1
ATOM 634 C C . THR A 1 82 ? -18.278 50.030 10.119 1.00 37.23 172 THR A C 1
ATOM 635 O O . THR A 1 82 ? -19.185 50.804 9.856 1.00 47.33 172 THR A O 1
ATOM 639 N N . ASP A 1 83 ? -17.934 49.025 9.315 1.00 43.49 173 ASP A N 1
ATOM 640 C CA . ASP A 1 83 ? -18.841 48.555 8.261 1.00 48.50 173 ASP A CA 1
ATOM 641 C C . ASP A 1 83 ? -19.906 47.635 8.877 1.00 47.83 173 ASP A C 1
ATOM 642 O O . ASP A 1 83 ? -20.037 47.573 10.117 1.00 47.39 173 ASP A O 1
ATOM 647 N N . LYS A 1 84 ? -20.670 46.941 8.026 1.00 50.32 174 LYS A N 1
ATOM 648 C CA . LYS A 1 84 ? -21.799 46.124 8.500 1.00 49.46 174 LYS A CA 1
ATOM 649 C C . LYS A 1 84 ? -21.417 45.282 9.721 1.00 48.59 174 LYS A C 1
ATOM 650 O O . LYS A 1 84 ? -20.328 44.676 9.761 1.00 38.55 174 LYS A O 1
ATOM 656 N N . LYS A 1 85 ? -22.292 45.307 10.728 1.00 44.51 175 LYS A N 1
ATOM 657 C CA . LYS A 1 85 ? -22.027 44.679 12.031 1.00 47.79 175 LYS A CA 1
ATOM 658 C C . LYS A 1 85 ? -21.863 43.153 11.945 1.00 44.18 175 LYS A C 1
ATOM 659 O O . LYS A 1 85 ? -21.080 42.571 12.691 1.00 41.27 175 LYS A O 1
ATOM 665 N N . THR A 1 86 ? -22.570 42.529 11.001 1.00 40.30 176 THR A N 1
ATOM 666 C CA . THR A 1 86 ? -22.501 41.071 10.783 1.00 43.14 176 THR A CA 1
ATOM 667 C C . THR A 1 86 ? -21.113 40.568 10.329 1.00 41.14 176 THR A C 1
ATOM 668 O O . THR A 1 86 ? -20.791 39.381 10.473 1.00 39.88 176 THR A O 1
ATOM 672 N N . GLN A 1 87 ? -20.305 41.482 9.791 1.00 36.11 177 GLN A N 1
ATOM 673 C CA . GLN A 1 87 ? -19.014 41.147 9.249 1.00 29.33 177 GLN A CA 1
ATOM 674 C C . GLN A 1 87 ? -17.835 41.692 10.100 1.00 26.05 177 GLN A C 1
ATOM 675 O O . GLN A 1 87 ? -16.692 41.621 9.679 1.00 22.44 177 GLN A O 1
ATOM 681 N N . ARG A 1 88 ? -18.096 42.209 11.300 1.00 20.40 178 ARG A N 1
ATOM 682 C CA . ARG A 1 88 ? -16.992 42.623 12.177 1.00 18.37 178 ARG A CA 1
ATOM 683 C C . ARG A 1 88 ? -16.197 41.418 12.661 1.00 17.51 178 ARG A C 1
ATOM 684 O O . ARG A 1 88 ? -16.755 40.348 12.842 1.00 15.03 178 ARG A O 1
ATOM 692 N N . PHE A 1 89 ? -14.885 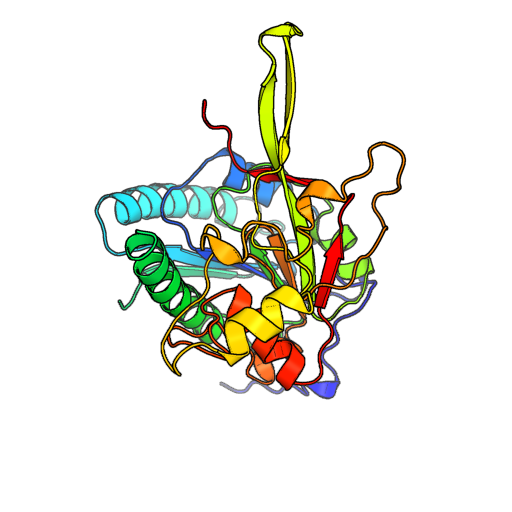41.600 12.855 1.00 16.65 179 PHE A N 1
ATOM 693 C CA . PHE A 1 89 ? -14.095 40.608 13.572 1.00 16.03 179 PHE A CA 1
ATOM 694 C C . PHE A 1 89 ? -14.541 40.617 15.024 1.00 17.26 179 PHE A C 1
ATOM 695 O O . PHE A 1 89 ? -14.943 41.656 15.550 1.00 17.78 179 PHE A O 1
ATOM 703 N N . SER A 1 90 ? -14.517 39.450 15.643 1.00 16.69 180 SER A N 1
ATOM 704 C CA . SER A 1 90 ? -15.020 39.301 16.989 1.00 18.99 180 SER A CA 1
ATOM 705 C C . SER A 1 90 ? -14.247 40.210 17.935 1.00 19.87 180 SER A C 1
ATOM 706 O O . SER A 1 90 ? -14.828 40.880 18.789 1.00 19.28 180 SER A O 1
ATOM 709 N N . LYS A 1 91 ? -12.942 40.326 17.710 1.00 17.29 181 LYS A N 1
ATOM 710 C CA . LYS A 1 91 ? -12.120 41.191 18.548 1.00 17.07 181 LYS A CA 1
ATOM 711 C C . LYS A 1 91 ? -10.828 41.472 17.810 1.00 15.73 181 LYS A C 1
ATOM 712 O O . LYS A 1 91 ? -10.330 40.608 17.096 1.00 14.50 181 LYS A O 1
ATOM 718 N N . ILE A 1 92 ? -10.265 42.659 18.025 1.00 14.85 182 ILE A N 1
ATOM 719 C CA . ILE A 1 92 ? -8.979 43.021 17.467 1.00 14.67 182 ILE A CA 1
ATOM 720 C C . ILE A 1 92 ? -8.144 43.670 18.544 1.00 14.90 182 ILE A C 1
ATOM 721 O O . ILE A 1 92 ? -8.590 44.612 19.178 1.00 15.67 182 ILE A O 1
ATOM 726 N N . THR A 1 93 ? -6.945 43.141 18.779 1.00 13.79 183 THR A N 1
ATOM 727 C CA . THR A 1 93 ? -6.049 43.702 19.786 1.00 13.27 183 THR A CA 1
ATOM 728 C C . THR A 1 93 ? -4.819 44.223 19.066 1.00 13.72 183 THR A C 1
ATOM 729 O O . THR A 1 93 ? -4.193 43.506 18.272 1.00 12.18 183 THR A O 1
ATOM 733 N N . ILE A 1 94 ? -4.462 45.473 19.318 1.00 14.33 184 ILE A N 1
ATOM 734 C CA . ILE A 1 94 ? -3.178 45.985 18.832 1.00 14.95 184 ILE A CA 1
ATOM 735 C C . ILE A 1 94 ? -2.253 46.299 20.007 1.00 15.64 184 ILE A C 1
ATOM 736 O O . ILE A 1 94 ? -2.613 47.077 20.886 1.00 16.06 184 ILE A O 1
ATOM 741 N N . LEU A 1 95 ? -1.040 45.758 19.967 1.00 13.94 185 LEU A N 1
ATOM 742 C CA . LEU A 1 95 ? -0.072 45.937 21.022 1.00 13.82 185 LEU A CA 1
ATOM 743 C C . LEU A 1 95 ? 1.150 46.654 20.440 1.00 14.49 185 LEU A C 1
ATOM 744 O O . LEU A 1 95 ? 1.611 46.316 19.347 1.00 13.62 185 LEU A O 1
ATOM 749 N N . ARG A 1 96 ? 1.728 47.568 21.207 1.00 14.45 186 ARG A N 1
ATOM 750 C CA . ARG A 1 96 ? 3.112 47.973 20.974 1.00 16.05 186 ARG A CA 1
ATOM 751 C C . ARG A 1 96 ? 4.043 47.217 21.906 1.00 16.95 186 ARG A C 1
ATOM 752 O O . ARG A 1 96 ? 3.731 47.023 23.093 1.00 17.14 186 ARG A O 1
ATOM 760 N N . GLN A 1 97 ? 5.192 46.837 21.367 1.00 17.85 187 GLN A N 1
ATOM 761 C CA . GLN A 1 97 ? 6.153 45.938 22.017 1.00 19.73 187 GLN A CA 1
ATOM 762 C C . GLN A 1 97 ? 6.648 46.494 23.340 1.00 20.39 187 GLN A C 1
ATOM 763 O O . GLN A 1 97 ? 6.957 47.691 23.433 1.00 18.98 187 GLN A O 1
ATOM 769 N N . ASN A 1 98 ? 6.775 45.627 24.348 1.00 20.01 188 ASN A N 1
ATOM 770 C CA . ASN A 1 98 ? 7.470 46.028 25.580 1.00 22.19 188 ASN A CA 1
ATOM 771 C C . ASN A 1 98 ? 8.965 46.237 25.315 1.00 24.44 188 ASN A C 1
ATOM 772 O O . ASN A 1 98 ? 9.504 47.298 25.575 1.00 23.06 188 ASN A O 1
ATOM 777 N N . SER A 1 99 ? 9.625 45.254 24.723 1.00 28.57 189 SER A N 1
ATOM 778 C CA . SER A 1 99 ? 11.036 45.433 24.373 1.00 32.18 189 SER A CA 1
ATOM 779 C C . SER A 1 99 ? 11.243 46.029 22.985 1.00 32.22 189 SER A C 1
ATOM 780 O O . SER A 1 99 ? 12.221 46.757 22.782 1.00 39.67 189 SER A O 1
ATOM 783 N N . ALA A 1 112 ? 27.780 37.719 9.999 1.00 50.31 202 ALA A N 1
ATOM 784 C CA . ALA A 1 112 ? 26.607 37.915 10.856 1.00 54.59 202 ALA A CA 1
ATOM 785 C C . ALA A 1 112 ? 25.292 37.983 10.047 1.00 54.51 202 ALA A C 1
ATOM 786 O O . ALA A 1 112 ? 25.157 38.849 9.172 1.00 55.17 202 ALA A O 1
ATOM 788 N N . LEU A 1 113 ? 24.314 37.108 10.315 1.00 42.71 203 LEU A N 1
ATOM 789 C CA . LEU A 1 113 ? 24.388 35.944 11.207 1.00 40.76 203 LEU A CA 1
ATOM 790 C C . LEU A 1 113 ? 24.306 36.148 12.728 1.00 44.36 203 LEU A C 1
ATOM 791 O O . LEU A 1 113 ? 23.461 35.537 13.404 1.00 39.22 203 LEU A O 1
ATOM 796 N N . ASP A 1 114 ? 25.158 37.016 13.261 1.00 41.22 204 ASP A N 1
ATOM 797 C CA . ASP A 1 114 ? 24.955 37.541 14.601 1.00 39.48 204 ASP A CA 1
ATOM 798 C C . ASP A 1 114 ? 23.776 38.518 14.612 1.00 37.09 204 ASP A C 1
ATOM 799 O O . ASP A 1 114 ? 22.999 38.539 15.569 1.00 33.79 204 ASP A O 1
ATOM 804 N N . VAL A 1 115 ? 23.617 39.273 13.521 1.00 33.49 205 VAL A N 1
ATOM 805 C CA . VAL A 1 115 ? 22.452 40.141 13.320 1.00 32.81 205 VAL A CA 1
ATOM 806 C C . VAL A 1 115 ? 21.152 39.340 13.330 1.00 34.80 205 VAL A C 1
ATOM 807 O O . VAL A 1 115 ? 20.191 39.698 14.017 1.00 30.24 205 VAL A O 1
ATOM 811 N N . GLN A 1 116 ? 21.153 38.236 12.586 1.00 34.80 206 GLN A N 1
ATOM 812 C CA . GLN A 1 116 ? 20.016 37.338 12.525 1.00 34.66 206 GLN A CA 1
ATOM 813 C C . GLN A 1 116 ? 19.671 36.766 13.896 1.00 30.66 206 GLN A C 1
ATOM 814 O O . GLN A 1 116 ? 18.501 36.721 14.261 1.00 28.54 206 GLN A O 1
ATOM 820 N N . LYS A 1 117 ? 20.686 36.340 14.646 1.00 24.47 207 LYS A N 1
ATOM 821 C CA . LYS A 1 117 ? 20.482 35.858 16.002 1.00 23.94 207 LYS A CA 1
ATOM 822 C C . LYS A 1 117 ? 19.800 36.879 16.887 1.00 22.67 207 LYS A C 1
ATOM 823 O O . LYS A 1 117 ? 18.903 36.533 17.667 1.00 19.68 207 LYS A O 1
ATOM 829 N N . GLU A 1 118 ? 20.242 38.128 16.806 1.00 23.99 208 GLU A N 1
ATOM 830 C CA . GLU A 1 118 ? 19.685 39.177 17.657 1.00 24.00 208 GLU A CA 1
ATOM 831 C C . GLU A 1 118 ? 18.265 39.473 17.215 1.00 21.92 208 GLU A C 1
ATOM 832 O O . GLU A 1 118 ? 17.392 39.728 18.030 1.00 18.65 208 GLU A O 1
ATOM 838 N N . ARG A 1 119 ? 18.053 39.488 15.908 1.00 20.80 209 ARG A N 1
ATOM 839 C CA . ARG A 1 119 ? 16.763 39.879 15.371 1.00 21.20 209 ARG A CA 1
ATOM 840 C C . ARG A 1 119 ? 15.708 38.815 15.728 1.00 17.77 209 ARG A C 1
ATOM 841 O O . ARG A 1 119 ? 14.577 39.148 16.128 1.00 16.37 209 ARG A O 1
ATOM 849 N N . ARG A 1 120 ? 16.097 37.553 15.588 1.00 17.08 210 ARG A N 1
ATOM 850 C CA . ARG A 1 120 ? 15.229 36.414 15.867 1.00 18.93 210 ARG A CA 1
ATOM 851 C C . ARG A 1 120 ? 14.901 36.382 17.376 1.00 17.87 210 ARG A C 1
ATOM 852 O O . ARG A 1 120 ? 13.766 36.047 17.761 1.00 16.64 210 ARG A O 1
ATOM 860 N N . ALA A 1 121 ? 15.919 36.592 18.218 1.00 15.96 211 ALA A N 1
ATOM 861 C CA . ALA A 1 121 ? 15.686 36.622 19.672 1.00 16.97 211 ALA A CA 1
ATOM 862 C C . ALA A 1 121 ? 14.703 37.744 20.061 1.00 16.66 211 ALA A C 1
ATOM 863 O O . ALA A 1 121 ? 13.845 37.542 20.912 1.00 15.97 211 ALA A O 1
ATOM 865 N N . ALA A 1 122 ? 14.854 38.929 19.466 1.00 15.15 212 ALA A N 1
ATOM 866 C CA . ALA A 1 122 ? 13.914 40.006 19.727 1.00 15.46 212 ALA A CA 1
ATOM 867 C C . ALA A 1 122 ? 12.512 39.652 19.236 1.00 13.76 212 ALA A C 1
ATOM 868 O O . ALA A 1 122 ? 11.525 39.957 19.908 1.00 14.04 212 ALA A O 1
ATOM 870 N N . MET A 1 123 ? 12.419 39.012 18.076 1.00 13.55 213 MET A N 1
ATOM 871 C CA . MET A 1 123 ? 11.126 38.589 17.552 1.00 13.15 213 MET A CA 1
ATOM 872 C C . MET A 1 123 ? 10.465 37.589 18.474 1.00 12.17 213 MET A C 1
ATOM 873 O O . MET A 1 123 ? 9.241 37.539 18.541 1.00 11.00 213 MET A O 1
ATOM 878 N N . ALA A 1 124 ? 11.261 36.707 19.084 1.00 11.39 214 ALA A N 1
ATOM 879 C CA . ALA A 1 124 ? 10.697 35.695 19.990 1.00 10.71 214 ALA A CA 1
ATOM 880 C C . ALA A 1 124 ? 9.914 36.379 21.122 1.00 10.11 214 ALA A C 1
ATOM 881 O O . ALA A 1 124 ? 8.796 35.966 21.436 1.00 8.59 214 ALA A O 1
ATOM 883 N N . LEU A 1 125 ? 10.488 37.430 21.712 1.00 9.92 215 LEU A N 1
ATOM 884 C CA . LEU A 1 125 ? 9.792 38.187 22.788 1.00 9.96 215 LEU A CA 1
ATOM 885 C C . LEU A 1 125 ? 8.488 38.822 22.309 1.00 10.49 215 LEU A C 1
ATOM 886 O O . LEU A 1 125 ? 7.449 38.754 23.003 1.00 9.85 215 LEU A O 1
ATOM 891 N N . ALA A 1 126 ? 8.558 39.479 21.150 1.00 10.20 216 ALA A N 1
ATOM 892 C CA . ALA A 1 126 ? 7.362 40.067 20.529 1.00 9.77 216 ALA A CA 1
ATOM 893 C C . ALA A 1 126 ? 6.248 39.037 20.327 1.00 9.62 216 ALA A C 1
ATOM 894 O O . ALA A 1 126 ? 5.107 39.303 20.631 1.00 10.38 216 ALA A O 1
ATOM 896 N N . ARG A 1 127 ? 6.579 37.860 19.802 1.00 9.41 217 ARG A N 1
ATOM 897 C CA . ARG A 1 127 ? 5.589 36.822 19.580 1.00 8.41 217 ARG A CA 1
ATOM 898 C C . ARG A 1 127 ? 5.019 36.337 20.887 1.00 8.41 217 ARG A C 1
ATOM 899 O O . ARG A 1 127 ? 3.799 36.159 21.021 1.00 8.15 217 ARG A O 1
ATOM 907 N N . ASN A 1 128 ? 5.867 36.163 21.894 1.00 7.92 218 ASN A N 1
ATOM 908 C CA . ASN A 1 128 ? 5.333 35.723 23.200 1.00 8.02 218 ASN A CA 1
ATOM 909 C C . ASN A 1 128 ? 4.388 36.742 23.813 1.00 8.31 218 ASN A C 1
ATOM 910 O O . ASN A 1 128 ? 3.315 36.384 24.270 1.00 8.27 218 ASN A O 1
ATOM 915 N N . GLU A 1 129 ? 4.793 38.016 23.809 1.00 8.87 219 GLU A N 1
ATOM 916 C CA . GLU A 1 129 ? 4.015 39.101 24.413 1.00 9.89 219 GLU A CA 1
ATOM 917 C C . GLU A 1 129 ? 2.662 39.139 23.796 1.00 9.40 219 GLU A C 1
ATOM 918 O O . GLU A 1 129 ? 1.655 39.262 24.487 1.00 9.28 219 GLU A O 1
ATOM 924 N N . LEU A 1 130 ? 2.638 39.085 22.468 1.00 8.91 220 LEU A N 1
ATOM 925 C CA . LEU A 1 130 ? 1.379 39.024 21.739 1.00 8.73 220 LEU A CA 1
ATOM 926 C C . LEU A 1 130 ? 0.578 37.747 22.092 1.00 8.91 220 LEU A C 1
ATOM 927 O O . LEU A 1 130 ? -0.617 37.838 22.403 1.00 9.37 220 LEU A O 1
ATOM 932 N N . LEU A 1 131 ? 1.194 36.575 21.968 1.00 8.10 221 LEU A N 1
ATOM 933 C CA . LEU A 1 131 ? 0.484 35.319 22.222 1.00 8.77 221 LEU A CA 1
ATOM 934 C C . LEU A 1 131 ? -0.115 35.279 23.664 1.00 9.07 221 LEU A C 1
ATOM 935 O O . LEU A 1 131 ? -1.308 35.044 23.842 1.00 9.39 221 LEU A O 1
ATOM 940 N N . PHE A 1 132 ? 0.726 35.426 24.686 1.00 8.66 222 PHE A N 1
ATOM 941 C CA . PHE A 1 132 ? 0.213 35.385 26.061 1.00 8.79 222 PHE A CA 1
ATOM 942 C C . PHE A 1 132 ? -0.951 36.369 26.257 1.00 8.93 222 PHE A C 1
ATOM 943 O O . PHE A 1 132 ? -1.966 36.007 26.846 1.00 8.70 222 PHE A O 1
ATOM 951 N N . SER A 1 133 ? -0.808 37.592 25.744 1.00 8.84 223 SER A N 1
ATOM 952 C CA . SER A 1 133 ? -1.777 38.658 26.025 1.00 8.92 223 SER A CA 1
ATOM 953 C C . SER A 1 133 ? -3.132 38.372 25.402 1.00 9.48 223 SER A C 1
ATOM 954 O O . SER A 1 133 ? -4.145 38.892 25.872 1.00 9.57 223 SER A O 1
ATOM 957 N N . THR A 1 134 ? -3.120 37.741 24.227 1.00 8.91 224 THR A N 1
ATOM 958 C CA . THR A 1 134 ? -4.325 37.612 23.439 1.00 8.84 224 THR A CA 1
ATOM 959 C C . THR A 1 134 ? -4.999 36.249 23.462 1.00 9.36 224 THR A C 1
ATOM 960 O O . THR A 1 134 ? -6.180 36.164 23.179 1.00 10.16 224 THR A O 1
ATOM 964 N N . ILE A 1 135 ? -4.248 35.159 23.633 1.00 10.08 225 ILE A N 1
ATOM 965 C CA . ILE A 1 135 ? -4.922 33.861 23.666 1.00 10.34 225 ILE A CA 1
ATOM 966 C C . ILE A 1 135 ? -5.863 33.827 24.880 1.00 10.95 225 ILE A C 1
ATOM 967 O O . ILE A 1 135 ? -5.578 34.463 25.937 1.00 10.98 225 ILE A O 1
ATOM 972 N N . GLY A 1 136 ? -7.006 33.159 24.730 1.00 10.87 226 GLY A N 1
ATOM 973 C CA . GLY A 1 136 ? -8.010 33.121 25.805 1.00 11.22 226 GLY A CA 1
ATOM 974 C C . GLY A 1 136 ? -8.499 31.706 26.088 1.00 12.09 226 GLY A C 1
ATOM 975 O O . GLY A 1 136 ? -7.978 30.728 25.508 1.00 13.24 226 GLY A O 1
ATOM 976 N N . PRO A 1 137 ? -9.488 31.573 26.992 1.00 12.37 227 PRO A N 1
ATOM 977 C CA . PRO A 1 137 ? -9.981 30.273 27.417 1.00 12.87 227 PRO A CA 1
ATOM 978 C C . PRO A 1 137 ? -10.939 29.651 26.372 1.00 13.82 227 PRO A C 1
ATOM 979 O O . PRO A 1 137 ? -11.392 28.523 26.542 1.00 14.72 227 PRO A O 1
ATOM 983 N N . HIS A 1 138 ? -11.258 30.391 25.316 1.00 13.57 228 HIS A N 1
ATOM 984 C CA . HIS A 1 138 ? -12.142 29.887 24.261 1.00 14.32 228 HIS A CA 1
ATOM 985 C C . HIS A 1 138 ? -11.417 29.613 22.940 1.00 13.36 228 HIS A C 1
ATOM 986 O O . HIS A 1 138 ? -12.035 29.173 21.986 1.00 12.55 228 HIS A O 1
ATOM 993 N N . THR A 1 139 ? -10.108 29.897 22.852 1.00 11.39 229 THR A N 1
ATOM 994 C CA . THR A 1 139 ? -9.404 29.855 21.569 1.00 9.92 229 THR A CA 1
ATOM 995 C C . THR A 1 139 ? -9.142 28.377 21.197 1.00 10.27 229 THR A C 1
ATOM 996 O O . THR A 1 139 ? -8.604 27.636 22.020 1.00 9.14 229 THR A O 1
ATOM 1000 N N . SER A 1 140 ? -9.535 27.935 19.993 1.00 10.10 230 SER A N 1
ATOM 1001 C CA . SER A 1 140 ? -9.157 26.564 19.531 1.00 10.37 230 SER A CA 1
ATOM 1002 C C . SER A 1 140 ? -7.892 26.522 18.702 1.00 9.26 230 SER A C 1
ATOM 1003 O O . SER A 1 140 ? -7.240 25.476 18.618 1.00 9.62 230 SER A O 1
ATOM 1006 N N . TRP A 1 141 ? -7.626 27.611 17.981 1.00 9.11 231 TRP A N 1
ATOM 1007 C CA . TRP A 1 141 ? -6.553 27.660 16.958 1.00 8.61 231 TRP A CA 1
ATOM 1008 C C . TRP A 1 141 ? -5.843 28.993 17.036 1.00 8.36 231 TRP A C 1
ATOM 1009 O O . TRP A 1 141 ? -6.467 30.019 17.274 1.00 8.02 231 TRP A O 1
ATOM 1020 N N . VAL A 1 142 ? -4.539 28.989 16.804 1.00 8.02 232 VAL A N 1
ATOM 1021 C CA . VAL A 1 142 ? -3.767 30.228 16.674 1.00 7.95 232 VAL A CA 1
ATOM 1022 C C . VAL A 1 142 ? -3.072 30.127 15.305 1.00 8.30 232 VAL A C 1
ATOM 1023 O O . VAL A 1 142 ? -2.347 29.154 15.032 1.00 8.28 232 VAL A O 1
ATOM 1027 N N . LEU A 1 143 ? -3.425 31.027 14.393 1.00 8.21 233 LEU A N 1
ATOM 1028 C CA . LEU A 1 143 ? -2.700 31.127 13.120 1.00 7.86 233 LEU A CA 1
ATOM 1029 C C . LEU A 1 143 ? -1.640 32.221 13.204 1.00 8.04 233 LEU A C 1
ATOM 1030 O O . LEU A 1 143 ? -1.965 33.396 13.398 1.00 7.93 233 LEU A O 1
ATOM 1035 N N . TRP A 1 144 ? -0.383 31.819 13.085 1.00 7.44 234 TRP A N 1
ATOM 1036 C CA . TRP A 1 144 ? 0.727 32.743 12.934 1.00 7.54 234 TRP A CA 1
ATOM 1037 C C . TRP A 1 144 ? 0.842 33.087 11.459 1.00 7.74 234 TRP A C 1
ATOM 1038 O O . TRP A 1 144 ? 1.207 32.238 10.639 1.00 7.35 234 TRP A O 1
ATOM 1049 N N . LEU A 1 145 ? 0.567 34.363 11.144 1.00 8.06 235 LEU A N 1
ATOM 1050 C CA . LEU A 1 145 ? 0.547 34.875 9.797 1.00 8.28 235 LEU A CA 1
ATOM 1051 C C . LEU A 1 145 ? 1.396 36.125 9.792 1.00 9.07 235 LEU A C 1
ATOM 1052 O O . LEU A 1 145 ? 1.033 37.151 10.387 1.00 8.96 235 LEU A O 1
ATOM 1057 N N . ASN A 1 146 ? 2.539 36.049 9.124 1.00 9.48 236 ASN A N 1
ATOM 1058 C CA . ASN A 1 146 ? 3.434 37.196 9.068 1.00 10.38 236 ASN A CA 1
ATOM 1059 C C . ASN A 1 146 ? 2.802 38.316 8.220 1.00 10.98 236 ASN A C 1
ATOM 1060 O O . ASN A 1 146 ? 1.976 38.057 7.307 1.00 10.59 236 ASN A O 1
ATOM 1065 N N . ALA A 1 147 ? 3.184 39.561 8.507 1.00 11.31 237 ALA A N 1
ATOM 1066 C CA . ALA A 1 147 ? 2.507 40.712 7.903 1.00 11.13 237 ALA A CA 1
ATOM 1067 C C . ALA A 1 147 ? 2.909 40.884 6.437 1.00 12.10 237 ALA A C 1
ATOM 1068 O O . ALA A 1 147 ? 2.308 41.691 5.698 1.00 11.35 237 ALA A O 1
ATOM 1070 N N . ASP A 1 148 ? 3.922 40.144 6.002 1.00 12.93 238 ASP A N 1
ATOM 1071 C CA . ASP A 1 148 ? 4.302 40.222 4.593 1.00 14.96 238 ASP A CA 1
ATOM 1072 C C . ASP A 1 148 ? 3.771 39.055 3.771 1.00 14.03 238 ASP A C 1
ATOM 1073 O O . ASP A 1 148 ? 4.094 38.940 2.591 1.00 13.21 238 ASP A O 1
ATOM 1078 N N . ILE A 1 149 ? 2.896 38.237 4.363 1.00 12.27 239 ILE A N 1
ATOM 1079 C CA . ILE A 1 149 ? 2.205 37.210 3.565 1.00 11.67 239 ILE A CA 1
ATOM 1080 C C . ILE A 1 149 ? 0.998 37.854 2.911 1.00 11.84 239 ILE A C 1
ATOM 1081 O O . ILE A 1 149 ? 0.081 38.303 3.597 1.00 11.85 239 ILE A O 1
ATOM 1086 N N . ILE A 1 150 ? 1.068 38.022 1.590 1.00 11.57 240 ILE A N 1
ATOM 1087 C CA . ILE A 1 150 ? 0.115 38.865 0.883 1.00 12.10 240 ILE A CA 1
ATOM 1088 C C . ILE A 1 150 ? -0.893 38.107 0.022 1.00 12.50 240 ILE A C 1
ATOM 1089 O O . ILE A 1 150 ? -1.843 38.703 -0.460 1.00 11.88 240 ILE A O 1
ATOM 1094 N N . GLU A 1 151 ? -0.733 36.787 -0.084 1.00 12.14 241 GLU A N 1
ATOM 1095 C CA . GLU A 1 151 ? -1.650 35.975 -0.869 1.00 12.30 241 GLU A CA 1
ATOM 1096 C C . GLU A 1 151 ? -1.778 34.585 -0.262 1.00 12.08 241 GLU A C 1
ATOM 1097 O O . GLU A 1 151 ? -0.771 33.863 -0.093 1.00 10.69 241 GLU A O 1
ATOM 1103 N N . THR A 1 152 ? -3.012 34.230 0.081 1.00 10.39 242 THR A N 1
ATOM 1104 C CA . THR A 1 152 ? -3.356 32.859 0.469 1.00 10.67 242 THR A CA 1
ATOM 1105 C C . THR A 1 152 ? -4.698 32.506 -0.194 1.00 10.28 242 THR A C 1
ATOM 1106 O O . THR A 1 152 ? -5.420 33.413 -0.649 1.00 10.57 242 THR A O 1
ATOM 1110 N N . PRO A 1 153 ? -5.076 31.222 -0.187 1.00 9.66 243 PRO A N 1
ATOM 1111 C CA . PRO A 1 153 ? -6.446 30.975 -0.673 1.00 10.15 243 PRO A CA 1
ATOM 1112 C C . PRO A 1 153 ? -7.486 31.550 0.290 1.00 10.57 243 PRO A C 1
ATOM 1113 O O . PRO A 1 153 ? -7.214 31.693 1.472 1.00 10.42 243 PRO A O 1
ATOM 1117 N N . PRO A 1 154 ? -8.653 31.958 -0.222 1.00 10.81 244 PRO A N 1
ATOM 1118 C CA . PRO A 1 154 ? -9.599 32.502 0.746 1.00 10.90 244 PRO A CA 1
ATOM 1119 C C . PRO A 1 154 ? -10.048 31.455 1.795 1.00 11.12 244 PRO A C 1
ATOM 1120 O O . PRO A 1 154 ? -10.439 31.832 2.908 1.00 11.43 244 PRO A O 1
ATOM 1124 N N . SER A 1 155 ? -9.987 30.166 1.455 1.00 10.61 245 SER A N 1
ATOM 1125 C CA . SER A 1 155 ? -10.287 29.109 2.443 1.00 10.98 245 SER A CA 1
ATOM 1126 C C . SER A 1 155 ? -9.084 28.635 3.265 1.00 10.08 245 SER A C 1
ATOM 1127 O O . SER A 1 155 ? -9.092 27.503 3.775 1.00 10.09 245 SER A O 1
ATOM 1130 N N . LEU A 1 156 ? -8.049 29.480 3.381 1.00 9.34 246 LEU A N 1
ATOM 1131 C CA . LEU A 1 156 ? -6.840 29.146 4.167 1.00 9.37 246 LEU A CA 1
ATOM 1132 C C . LEU A 1 156 ? -7.111 28.397 5.475 1.00 8.94 246 LEU A C 1
ATOM 1133 O O . LEU A 1 156 ? -6.546 27.329 5.712 1.00 9.19 246 LEU A O 1
ATOM 1138 N N . ILE A 1 157 ? -8.029 28.915 6.287 1.00 9.29 247 ILE A N 1
ATOM 1139 C CA . ILE A 1 157 ? -8.251 28.332 7.611 1.00 8.82 247 ILE A CA 1
ATOM 1140 C C . ILE A 1 157 ? -8.887 26.971 7.522 1.00 9.04 247 ILE A C 1
ATOM 1141 O O . ILE A 1 157 ? -8.384 26.019 8.135 1.00 8.88 247 ILE A O 1
ATOM 1146 N N . GLN A 1 158 ? -9.919 26.846 6.686 1.00 9.47 248 GLN A N 1
ATOM 1147 C CA . GLN A 1 158 ? -10.570 25.554 6.516 1.00 10.19 248 GLN A CA 1
ATOM 1148 C C . GLN A 1 158 ? -9.551 24.556 5.935 1.00 10.23 248 GLN A C 1
ATOM 1149 O O . GLN A 1 158 ? -9.491 23.408 6.353 1.00 11.30 248 GLN A O 1
ATOM 1155 N N . ASP A 1 159 ? -8.827 24.972 4.896 1.00 10.62 249 ASP A N 1
ATOM 1156 C CA . ASP A 1 159 ? -7.842 24.109 4.247 1.00 10.98 249 ASP A CA 1
ATOM 1157 C C . ASP A 1 159 ? -6.845 23.547 5.282 1.00 10.16 249 ASP A C 1
ATOM 1158 O O . ASP A 1 159 ? -6.472 22.378 5.233 1.00 9.47 249 ASP A O 1
ATOM 1163 N N . MET A 1 160 ? -6.368 24.408 6.168 1.00 9.92 250 MET A N 1
ATOM 1164 C CA . MET A 1 160 ? -5.311 23.988 7.111 1.00 9.81 250 MET A CA 1
ATOM 1165 C C . MET A 1 160 ? -5.847 23.185 8.314 1.00 9.56 250 MET A C 1
ATOM 1166 O O . MET A 1 160 ? -5.283 22.176 8.683 1.00 10.05 250 MET A O 1
ATOM 1171 N N . THR A 1 161 ? -6.962 23.609 8.896 1.00 9.71 251 THR A N 1
ATOM 1172 C CA . THR A 1 161 ? -7.548 22.883 10.034 1.00 9.49 251 THR A CA 1
ATOM 1173 C C . THR A 1 161 ? -7.989 21.491 9.627 1.00 10.31 251 THR A C 1
ATOM 1174 O O . THR A 1 161 ? -7.972 20.564 10.437 1.00 9.97 251 THR A O 1
ATOM 1178 N N . LYS A 1 162 ? -8.404 21.347 8.372 1.00 10.99 252 LYS A N 1
ATOM 1179 C CA . LYS A 1 162 ? -8.772 20.048 7.818 1.00 11.29 252 LYS A CA 1
ATOM 1180 C C . LYS A 1 162 ? -7.767 18.977 8.177 1.00 11.32 252 LYS A C 1
ATOM 1181 O O . LYS A 1 162 ? -8.136 17.820 8.375 1.00 11.03 252 LYS A O 1
ATOM 1187 N N . HIS A 1 163 ? -6.484 19.318 8.115 1.00 11.02 253 HIS A N 1
ATOM 1188 C CA . HIS A 1 163 ? -5.430 18.359 8.459 1.00 10.83 253 HIS A CA 1
ATOM 1189 C C . HIS A 1 163 ? -5.405 17.898 9.893 1.00 11.11 253 HIS A C 1
ATOM 1190 O O . HIS A 1 163 ? -4.894 16.821 10.186 1.00 10.86 253 HIS A O 1
ATOM 1197 N N . ASN A 1 164 ? -5.961 18.697 10.794 1.00 10.97 254 ASN A N 1
ATOM 1198 C CA . ASN A 1 164 ? -6.100 18.315 12.205 1.00 11.27 254 ASN A CA 1
ATOM 1199 C C . ASN A 1 164 ? -4.743 17.943 12.843 1.00 11.53 254 ASN A C 1
ATOM 1200 O O . ASN A 1 164 ? -4.602 16.903 13.489 1.00 10.81 254 ASN A O 1
ATOM 1205 N N . LYS A 1 165 ? -3.720 18.755 12.576 1.00 10.69 255 LYS A N 1
ATOM 1206 C CA . LYS A 1 165 ? -2.404 18.524 13.137 1.00 10.55 255 LYS A CA 1
ATOM 1207 C C . LYS A 1 165 ? -2.159 19.506 14.277 1.00 10.16 255 LYS A C 1
ATOM 1208 O O . LYS A 1 165 ? -2.718 20.625 14.273 1.00 10.48 255 LYS A O 1
ATOM 1214 N N . ALA A 1 166 ? -1.240 19.164 15.179 1.00 9.80 256 ALA A N 1
ATOM 1215 C CA . ALA A 1 166 ? -0.921 20.069 16.305 1.00 10.01 256 ALA A CA 1
ATOM 1216 C C . ALA A 1 166 ? -0.284 21.363 15.801 1.00 9.60 256 ALA A C 1
ATOM 1217 O O . ALA A 1 166 ? -0.623 22.450 16.267 1.00 9.82 256 ALA A O 1
ATOM 1219 N N . ILE A 1 167 ? 0.728 21.220 14.942 1.00 9.69 257 ILE A N 1
ATOM 1220 C CA . ILE A 1 167 ? 1.372 22.352 14.266 1.00 9.58 257 ILE A CA 1
ATOM 1221 C C . ILE A 1 167 ? 1.457 22.035 12.765 1.00 9.61 257 ILE A C 1
ATOM 1222 O O . ILE A 1 167 ? 1.873 20.928 12.396 1.00 9.93 257 ILE A O 1
ATOM 1227 N N . LEU A 1 168 ? 1.133 23.019 11.928 1.00 9.03 258 LEU A N 1
ATOM 1228 C CA . LEU A 1 168 ? 1.082 22.848 10.458 1.00 9.03 258 LEU A CA 1
ATOM 1229 C C . LEU A 1 168 ? 1.583 24.102 9.754 1.00 8.95 258 LEU A C 1
ATOM 1230 O O . LEU A 1 168 ? 0.956 25.162 9.837 1.00 9.30 258 LEU A O 1
ATOM 1235 N N . ALA A 1 169 ? 2.714 23.982 9.058 1.00 8.79 259 ALA A N 1
ATOM 1236 C CA . ALA A 1 169 ? 3.296 25.096 8.309 1.00 8.62 259 ALA A CA 1
ATOM 1237 C C . ALA A 1 169 ? 2.966 24.999 6.805 1.00 9.46 259 ALA A C 1
ATOM 1238 O O . ALA A 1 169 ? 3.155 23.937 6.189 1.00 9.81 259 ALA A O 1
ATOM 1240 N N . ALA A 1 170 ? 2.400 26.070 6.234 1.00 9.20 260 ALA A N 1
ATOM 1241 C CA . ALA A 1 170 ? 2.236 26.156 4.781 1.00 9.59 260 ALA A CA 1
ATOM 1242 C C . ALA A 1 170 ? 3.606 26.473 4.196 1.00 9.65 260 ALA A C 1
ATOM 1243 O O . ALA A 1 170 ? 4.478 27.050 4.883 1.00 9.58 260 ALA A O 1
ATOM 1245 N N . ASN A 1 171 ? 3.801 26.098 2.938 1.00 9.43 261 ASN A N 1
ATOM 1246 C CA . ASN A 1 171 ? 5.079 26.353 2.290 1.00 10.24 261 ASN A CA 1
ATOM 1247 C C . ASN A 1 171 ? 5.042 27.784 1.748 1.00 9.99 261 ASN A C 1
ATOM 1248 O O . ASN A 1 171 ? 4.105 28.152 1.043 1.00 10.02 261 ASN A O 1
ATOM 1253 N N . ILE A 1 172 ? 6.062 28.581 2.074 1.00 10.31 262 ILE A N 1
ATOM 1254 C CA . ILE A 1 172 ? 6.055 29.998 1.720 1.00 10.74 262 ILE A CA 1
ATOM 1255 C C . ILE A 1 172 ? 6.929 30.234 0.499 1.00 11.12 262 ILE A C 1
ATOM 1256 O O . ILE A 1 172 ? 8.192 30.139 0.575 1.00 10.20 262 ILE A O 1
ATOM 1261 N N . TYR A 1 173 ? 6.273 30.633 -0.596 1.00 11.14 263 TYR A N 1
ATOM 1262 C CA . TYR A 1 173 ? 6.961 31.064 -1.810 1.00 10.57 263 TYR A CA 1
ATOM 1263 C C . TYR A 1 173 ? 6.793 32.580 -2.026 1.00 10.64 263 TYR A C 1
ATOM 1264 O O . TYR A 1 173 ? 6.199 33.271 -1.196 1.00 9.44 263 TYR A O 1
ATOM 1273 N N . GLN A 1 174 ? 7.281 33.066 -3.162 1.00 10.87 264 GLN A N 1
ATOM 1274 C CA . GLN A 1 174 ? 7.276 34.499 -3.475 1.00 12.38 264 GLN A CA 1
ATOM 1275 C C . GLN A 1 174 ? 7.130 34.624 -4.973 1.00 13.41 264 GLN A C 1
ATOM 1276 O O . GLN A 1 174 ? 7.791 33.881 -5.696 1.00 14.52 264 GLN A O 1
ATOM 1282 N N . ARG A 1 175 ? 6.241 35.515 -5.449 1.00 13.83 265 ARG A N 1
ATOM 1283 C CA . ARG A 1 175 ? 6.111 35.765 -6.880 1.00 14.60 265 ARG A CA 1
ATOM 1284 C C . ARG A 1 175 ? 7.245 36.679 -7.325 1.00 15.21 265 ARG A C 1
ATOM 1285 O O . ARG A 1 175 ? 7.760 37.479 -6.542 1.00 14.67 265 ARG A O 1
ATOM 1293 N N . PHE A 1 176 ? 7.631 36.547 -8.593 1.00 15.61 266 PHE A N 1
ATOM 1294 C CA . PHE A 1 176 ? 8.554 37.505 -9.226 1.00 18.48 266 PHE A CA 1
ATOM 1295 C C . PHE A 1 176 ? 8.310 37.446 -10.735 1.00 20.46 266 PHE A C 1
ATOM 1296 O O . PHE A 1 176 ? 7.652 36.511 -11.243 1.00 20.11 266 PHE A O 1
ATOM 1304 N N . TYR A 1 177 ? 8.876 38.402 -11.454 1.00 24.31 267 TYR A N 1
ATOM 1305 C CA . TYR A 1 177 ? 8.894 38.348 -12.910 1.00 26.06 267 TYR A CA 1
ATOM 1306 C C . TYR A 1 177 ? 10.095 37.566 -13.474 1.00 27.09 267 TYR A C 1
ATOM 1307 O O . TYR A 1 177 ? 11.256 37.920 -13.220 1.00 25.26 267 TYR A O 1
ATOM 1316 N N . ASP A 1 178 ? 9.828 36.521 -14.257 1.00 26.79 268 ASP A N 1
ATOM 1317 C CA . ASP A 1 178 ? 10.930 35.761 -14.879 1.00 29.79 268 ASP A CA 1
ATOM 1318 C C . ASP A 1 178 ? 11.409 36.418 -16.168 1.00 30.39 268 ASP A C 1
ATOM 1319 O O . ASP A 1 178 ? 10.685 36.448 -17.167 1.00 28.19 268 ASP A O 1
ATOM 1324 N N . GLU A 1 179 ? 12.613 36.984 -16.128 1.00 32.71 269 GLU A N 1
ATOM 1325 C CA . GLU A 1 179 ? 13.071 37.888 -17.191 1.00 35.08 269 GLU A CA 1
ATOM 1326 C C . GLU A 1 179 ? 13.380 37.115 -18.477 1.00 36.20 269 GLU A C 1
ATOM 1327 O O . GLU A 1 179 ? 12.989 37.517 -19.566 1.00 34.72 269 GLU A O 1
ATOM 1333 N N . GLU A 1 180 ? 14.041 35.973 -18.310 1.00 39.34 270 GLU A N 1
ATOM 1334 C CA . GLU A 1 180 ? 14.321 35.033 -19.383 1.00 38.66 270 GLU A CA 1
ATOM 1335 C C . GLU A 1 180 ? 13.055 34.549 -20.086 1.00 37.55 270 GLU A C 1
ATOM 1336 O O . GLU A 1 180 ? 12.986 34.553 -21.300 1.00 38.17 270 GLU A O 1
ATOM 1342 N N . LYS A 1 181 ? 12.054 34.133 -19.320 1.00 34.70 271 LYS A N 1
ATOM 1343 C CA . LYS A 1 181 ? 10.852 33.574 -19.904 1.00 31.23 271 LYS A CA 1
ATOM 1344 C C . LYS A 1 181 ? 9.811 34.665 -20.172 1.00 29.74 271 LYS A C 1
ATOM 1345 O O . LYS A 1 181 ? 8.757 34.378 -20.708 1.00 29.17 271 LYS A O 1
ATOM 1351 N N . LYS A 1 182 ? 10.110 35.911 -19.810 1.00 28.39 272 LYS A N 1
ATOM 1352 C CA . LYS A 1 182 ? 9.125 37.007 -19.916 1.00 29.09 272 LYS A CA 1
ATOM 1353 C C . LYS A 1 182 ? 7.690 36.617 -19.432 1.00 32.69 272 LYS A C 1
ATOM 1354 O O . LYS A 1 182 ? 6.710 36.716 -20.189 1.00 32.46 272 LYS A O 1
ATOM 1360 N N . GLN A 1 183 ? 7.574 36.184 -18.170 1.00 28.33 273 GLN A N 1
ATOM 1361 C CA . GLN A 1 183 ? 6.270 35.789 -17.574 1.00 28.25 273 GLN A CA 1
ATOM 1362 C C . GLN A 1 183 ? 6.388 35.808 -16.029 1.00 25.99 273 GLN A C 1
ATOM 1363 O O . GLN A 1 183 ? 7.502 35.602 -15.487 1.00 22.29 273 GLN A O 1
ATOM 1369 N N . PRO A 1 184 ? 5.264 36.108 -15.326 1.00 22.83 274 PRO A N 1
ATOM 1370 C CA . PRO A 1 184 ? 5.207 35.974 -13.876 1.00 21.66 274 PRO A CA 1
ATOM 1371 C C . PRO A 1 184 ? 5.606 34.568 -13.488 1.00 22.64 274 PRO A C 1
ATOM 1372 O O . PRO A 1 184 ? 5.377 33.613 -14.246 1.00 22.45 274 PRO A O 1
ATOM 1376 N N . SER A 1 185 ? 6.215 34.425 -12.323 1.00 21.45 275 SER A N 1
ATOM 1377 C CA . SER A 1 185 ? 6.582 33.105 -11.848 1.00 19.24 275 SER A CA 1
ATOM 1378 C C . SER A 1 185 ? 6.640 33.094 -10.318 1.00 18.52 275 SER A C 1
ATOM 1379 O O . SER A 1 185 ? 6.157 34.021 -9.654 1.00 17.32 275 SER A O 1
ATOM 1382 N N . ILE A 1 186 ? 7.166 32.005 -9.763 1.00 17.03 276 ILE A N 1
ATOM 1383 C CA . ILE A 1 186 ? 7.209 31.836 -8.307 1.00 15.40 276 ILE A CA 1
ATOM 1384 C C . ILE A 1 186 ? 8.566 31.249 -7.888 1.00 14.32 276 ILE A C 1
ATOM 1385 O O . ILE A 1 186 ? 9.199 30.495 -8.665 1.00 14.32 276 ILE A O 1
ATOM 1390 N N . ARG A 1 187 ? 9.008 31.580 -6.680 1.00 13.34 277 ARG A N 1
ATOM 1391 C CA . ARG A 1 187 ? 10.231 30.996 -6.112 1.00 13.75 277 ARG A CA 1
ATOM 1392 C C . ARG A 1 187 ? 10.117 30.702 -4.600 1.00 13.37 277 ARG A C 1
ATOM 1393 O O . ARG A 1 187 ? 9.328 31.357 -3.901 1.00 12.46 277 ARG A O 1
ATOM 1401 N N . PRO A 1 188 ? 10.891 29.713 -4.090 1.00 13.26 278 PRO A N 1
ATOM 1402 C CA . PRO A 1 188 ? 10.784 29.431 -2.664 1.00 13.37 278 PRO A CA 1
ATOM 1403 C C . PRO A 1 188 ? 11.254 30.614 -1.802 1.00 14.49 278 PRO A C 1
ATOM 1404 O O . PRO A 1 188 ? 12.149 31.348 -2.212 1.00 14.25 278 PRO A O 1
ATOM 1408 N N . TYR A 1 189 ? 10.640 30.825 -0.641 1.00 12.80 279 TYR A N 1
ATOM 1409 C CA . TYR A 1 189 ? 11.027 31.953 0.179 1.00 13.20 279 TYR A CA 1
ATOM 1410 C C . TYR A 1 189 ? 11.442 31.614 1.619 1.00 12.61 279 TYR A C 1
ATOM 1411 O O . TYR A 1 189 ? 12.448 32.097 2.090 1.00 12.33 279 TYR A O 1
ATOM 1420 N N . ASP A 1 190 ? 10.675 30.776 2.313 1.00 11.53 280 ASP A N 1
ATOM 1421 C CA . ASP A 1 190 ? 10.927 30.531 3.742 1.00 12.63 280 ASP A CA 1
ATOM 1422 C C . ASP A 1 190 ? 11.653 29.223 3.982 1.00 12.12 280 ASP A C 1
ATOM 1423 O O . ASP A 1 190 ? 11.100 28.136 3.772 1.00 12.01 280 ASP A O 1
ATOM 1428 N N . PHE A 1 191 ? 12.892 29.343 4.455 1.00 11.70 281 PHE A N 1
ATOM 1429 C CA . PHE A 1 191 ? 13.745 28.199 4.705 1.00 12.90 281 PHE A CA 1
ATOM 1430 C C . PHE A 1 191 ? 13.797 27.832 6.205 1.00 12.97 281 PHE A C 1
ATOM 1431 O O . PHE A 1 191 ? 14.685 27.078 6.640 1.00 11.93 281 PHE A O 1
ATOM 1439 N N . ASN A 1 192 ? 12.824 28.324 6.985 1.00 12.36 282 ASN A N 1
ATOM 1440 C CA . ASN A 1 192 ? 12.747 27.949 8.405 1.00 12.50 282 ASN A CA 1
ATOM 1441 C C . ASN A 1 192 ? 11.849 26.741 8.641 1.00 11.55 282 ASN A C 1
ATOM 1442 O O . ASN A 1 192 ? 11.764 26.261 9.751 1.00 12.46 282 ASN A O 1
ATOM 1447 N N . ASN A 1 193 ? 11.158 26.278 7.606 1.00 10.38 283 ASN A N 1
ATOM 1448 C CA . ASN A 1 193 ? 10.452 24.989 7.658 1.00 9.87 283 ASN A CA 1
ATOM 1449 C C . ASN A 1 193 ? 11.335 23.833 7.193 1.00 10.23 283 ASN A C 1
ATOM 1450 O O . ASN A 1 193 ? 11.670 23.758 6.012 1.00 10.33 283 ASN A O 1
ATOM 1455 N N . TRP A 1 194 ? 11.789 22.989 8.120 1.00 10.79 284 TRP A N 1
ATOM 1456 C CA . TRP A 1 194 ? 12.758 21.933 7.784 1.00 11.67 284 TRP A CA 1
ATOM 1457 C C . TRP A 1 194 ? 12.608 20.693 8.597 1.00 12.22 284 TRP A C 1
ATOM 1458 O O . TRP A 1 194 ? 11.934 20.689 9.627 1.00 11.90 284 TRP A O 1
ATOM 1469 N N . GLN A 1 195 ? 13.165 19.592 8.096 1.00 13.44 285 GLN A N 1
ATOM 1470 C CA . GLN A 1 195 ? 13.323 18.385 8.905 1.00 13.80 285 GLN A CA 1
ATOM 1471 C C . GLN A 1 195 ? 14.735 18.338 9.420 1.00 14.62 285 GLN A C 1
ATOM 1472 O O . GLN A 1 195 ? 15.682 18.761 8.725 1.00 13.28 285 GLN A O 1
ATOM 1478 N N . GLU A 1 196 ? 14.889 17.777 10.614 1.00 14.08 286 GLU A N 1
ATOM 1479 C CA . GLU A 1 196 ? 16.193 17.603 11.207 1.00 14.99 286 GLU A CA 1
ATOM 1480 C C . GLU A 1 196 ? 16.938 16.467 10.464 1.00 16.76 286 GLU A C 1
ATOM 1481 O O . GLU A 1 196 ? 16.296 15.570 9.881 1.00 17.08 286 GLU A O 1
ATOM 1487 N N . SER A 1 197 ? 18.270 16.515 10.446 1.00 15.23 287 SER A N 1
ATOM 1488 C CA . SER A 1 197 ? 19.031 15.415 9.913 1.00 17.27 287 SER A CA 1
ATOM 1489 C C . SER A 1 197 ? 20.053 14.970 10.952 1.00 18.04 287 SER A C 1
ATOM 1490 O O . SER A 1 197 ? 20.349 15.694 11.931 1.00 16.16 287 SER A O 1
ATOM 1493 N N . ASP A 1 198 ? 20.638 13.801 10.714 1.00 19.36 288 ASP A N 1
ATOM 1494 C CA . ASP A 1 198 ? 21.708 13.329 11.587 1.00 21.14 288 ASP A CA 1
ATOM 1495 C C . ASP A 1 198 ? 22.834 14.340 11.586 1.00 20.67 288 ASP A C 1
ATOM 1496 O O . ASP A 1 198 ? 23.417 14.627 12.630 1.00 19.60 288 ASP A O 1
ATOM 1501 N N . THR A 1 199 ? 23.125 14.903 10.412 1.00 21.88 289 THR A N 1
ATOM 1502 C CA . THR A 1 199 ? 24.241 15.848 10.293 1.00 23.53 289 THR A CA 1
ATOM 1503 C C . THR A 1 199 ? 23.943 17.078 11.148 1.00 23.00 289 THR A C 1
ATOM 15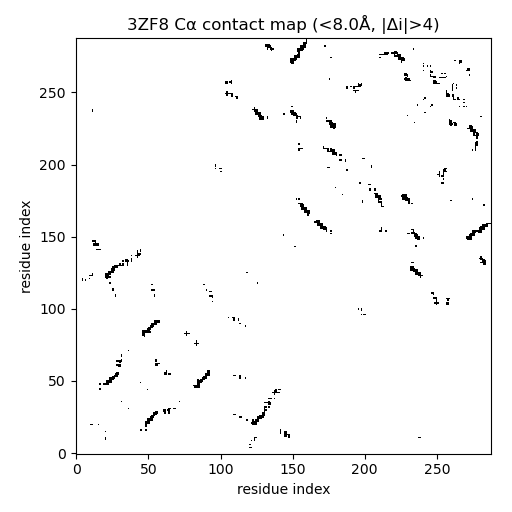04 O O . THR A 1 199 ? 24.826 17.614 11.846 1.00 20.37 289 THR A O 1
ATOM 1508 N N . GLY A 1 200 ? 22.667 17.475 11.151 1.00 21.47 290 GLY A N 1
ATOM 1509 C CA . GLY A 1 200 ? 22.236 18.619 11.931 1.00 19.74 290 GLY A CA 1
ATOM 1510 C C . GLY A 1 200 ? 22.402 18.363 13.420 1.00 20.67 290 GLY A C 1
ATOM 1511 O O . GLY A 1 200 ? 22.806 19.257 14.161 1.00 19.20 290 GLY A O 1
ATOM 1512 N N . LEU A 1 201 ? 22.075 17.152 13.866 1.00 19.94 291 LEU A N 1
ATOM 1513 C CA . LEU A 1 201 ? 22.173 16.825 15.298 1.00 22.27 291 LEU A CA 1
ATOM 1514 C C . LEU A 1 201 ? 23.627 16.716 15.731 1.00 22.39 291 LEU A C 1
ATOM 1515 O O . LEU A 1 201 ? 23.991 17.149 16.820 1.00 23.62 291 LEU A O 1
ATOM 1520 N N . GLU A 1 202 ? 24.449 16.094 14.892 1.00 24.06 292 GLU A N 1
ATOM 1521 C CA . GLU A 1 202 ? 25.878 15.943 15.211 1.00 27.33 292 GLU A CA 1
ATOM 1522 C C . GLU A 1 202 ? 26.505 17.339 15.394 1.00 28.22 292 GLU A C 1
ATOM 1523 O O . GLU A 1 202 ? 27.121 17.647 16.431 1.00 28.54 292 GLU A O 1
ATOM 1529 N N . ILE A 1 203 ? 26.313 18.193 14.393 1.00 30.28 293 ILE A N 1
ATOM 1530 C CA . ILE A 1 203 ? 26.827 19.564 14.444 1.00 33.57 293 ILE A CA 1
ATOM 1531 C C . ILE A 1 203 ? 26.335 20.297 15.701 1.00 33.11 293 ILE A C 1
ATOM 1532 O O . ILE A 1 203 ? 27.095 21.034 16.336 1.00 34.67 293 ILE A O 1
ATOM 1537 N N . ALA A 1 204 ? 25.087 20.051 16.098 1.00 33.92 294 ALA A N 1
ATOM 1538 C CA . ALA A 1 204 ? 24.543 20.671 17.321 1.00 32.18 294 ALA A CA 1
ATOM 1539 C C . ALA A 1 204 ? 25.081 20.033 18.601 1.00 32.92 294 ALA A C 1
ATOM 1540 O O . ALA A 1 204 ? 25.287 20.725 19.597 1.00 33.49 294 ALA A O 1
ATOM 1542 N N . SER A 1 205 ? 25.300 18.717 18.589 1.00 31.65 295 SER A N 1
ATOM 1543 C CA . SER A 1 205 ? 25.915 18.041 19.755 1.00 31.17 295 SER A CA 1
ATOM 1544 C C . SER A 1 205 ? 27.265 18.640 20.120 1.00 29.79 295 SER A C 1
ATOM 1545 O O . SER A 1 205 ? 27.597 18.702 21.286 1.00 30.61 295 SER A O 1
ATOM 1548 N N . GLN A 1 206 ? 28.035 19.067 19.119 1.00 30.68 296 GLN A N 1
ATOM 1549 C CA . GLN A 1 206 ? 29.397 19.554 19.335 1.00 34.07 296 GLN A CA 1
ATOM 1550 C C . GLN A 1 206 ? 29.436 21.040 19.728 1.00 37.05 296 GLN A C 1
ATOM 1551 O O . GLN A 1 206 ? 30.511 21.600 19.918 1.00 37.81 296 GLN A O 1
ATOM 1557 N N . MET A 1 207 ? 28.268 21.672 19.867 1.00 35.13 297 MET A N 1
ATOM 1558 C CA . MET A 1 207 ? 28.216 23.130 20.096 1.00 35.66 297 MET A CA 1
ATOM 1559 C C . MET A 1 207 ? 28.013 23.469 21.560 1.00 34.05 297 MET A C 1
ATOM 1560 O O . MET A 1 207 ? 27.345 22.730 22.265 1.00 34.14 297 MET A O 1
ATOM 1565 N N . GLY A 1 208 ? 28.545 24.616 21.995 1.00 35.30 298 GLY A N 1
ATOM 1566 C CA . GLY A 1 208 ? 28.336 25.108 23.357 1.00 35.22 298 GLY A CA 1
ATOM 1567 C C . GLY A 1 208 ? 26.900 25.494 23.688 1.00 38.68 298 GLY A C 1
ATOM 1568 O O . GLY A 1 208 ? 26.118 25.831 22.802 1.00 39.38 298 GLY A O 1
ATOM 1569 N N . ASP A 1 209 ? 26.580 25.496 24.982 1.00 42.43 299 ASP A N 1
ATOM 1570 C CA . ASP A 1 209 ? 25.199 25.538 25.503 1.00 41.44 299 ASP A CA 1
ATOM 1571 C C . ASP A 1 209 ? 24.386 26.773 25.064 1.00 40.87 299 ASP A C 1
ATOM 1572 O O . ASP A 1 209 ? 23.136 26.758 25.076 1.00 42.58 299 ASP A O 1
ATOM 1577 N N . ASP A 1 210 ? 25.086 27.858 24.749 1.00 32.87 300 ASP A N 1
ATOM 1578 C CA . ASP A 1 210 ? 24.436 29.070 24.288 1.00 32.34 300 ASP A CA 1
ATOM 1579 C C . ASP A 1 210 ? 24.724 29.451 22.816 1.00 28.65 300 ASP A C 1
ATOM 1580 O O . ASP A 1 210 ? 24.336 30.523 22.370 1.00 28.61 300 ASP A O 1
ATOM 1585 N N . GLU A 1 211 ? 25.403 28.580 22.073 1.00 25.89 301 GLU A N 1
ATOM 1586 C CA . GLU A 1 211 ? 25.556 28.766 20.629 1.00 25.31 301 GLU A CA 1
ATOM 1587 C C . GLU A 1 211 ? 24.202 28.519 19.959 1.00 23.83 301 GLU A C 1
ATOM 1588 O O . GLU A 1 211 ? 23.517 27.555 20.286 1.00 22.78 301 GLU A O 1
ATOM 1594 N N . ILE A 1 212 ? 23.828 29.386 19.024 1.00 21.93 302 ILE A N 1
ATOM 1595 C CA . ILE A 1 212 ? 22.569 29.221 18.277 1.00 21.84 302 ILE A CA 1
ATOM 1596 C C . ILE A 1 212 ? 22.850 28.833 16.817 1.00 21.55 302 ILE A C 1
ATOM 1597 O O . ILE A 1 212 ? 23.769 29.381 16.186 1.00 21.74 302 ILE A O 1
ATOM 1602 N N . ILE A 1 213 ? 22.098 27.868 16.296 1.00 20.06 303 ILE A N 1
ATOM 1603 C CA . ILE A 1 213 ? 22.068 27.597 14.848 1.00 19.38 303 ILE A CA 1
ATOM 1604 C C . ILE A 1 213 ? 20.869 28.316 14.221 1.00 18.83 303 ILE A C 1
ATOM 1605 O O . ILE A 1 213 ? 19.719 28.089 14.655 1.00 17.33 303 ILE A O 1
ATOM 1610 N N . VAL A 1 214 ? 21.139 29.222 13.277 1.00 18.80 304 VAL A N 1
ATOM 1611 C CA . VAL A 1 214 ? 20.087 29.896 12.496 1.00 18.55 304 VAL A CA 1
ATOM 1612 C C . VAL A 1 214 ? 20.328 29.640 11.013 1.00 21.42 304 VAL A C 1
ATOM 1613 O O . VAL A 1 214 ? 21.407 29.144 10.624 1.00 18.86 304 VAL A O 1
ATOM 1617 N N . GLU A 1 215 ? 19.328 29.955 10.191 1.00 23.01 305 GLU A N 1
ATOM 1618 C CA . GLU A 1 215 ? 19.441 29.780 8.732 1.00 23.79 305 GLU A CA 1
ATOM 1619 C C . GLU A 1 215 ? 20.727 30.469 8.240 1.00 23.61 305 GLU A C 1
ATOM 1620 O O . GLU A 1 215 ? 21.028 31.609 8.636 1.00 24.21 305 GLU A O 1
ATOM 1626 N N . GLY A 1 216 ? 21.498 29.774 7.409 1.00 23.59 306 GLY A N 1
ATOM 1627 C CA . GLY A 1 216 ? 22.714 30.369 6.866 1.00 22.95 306 GLY A CA 1
ATOM 1628 C C . GLY A 1 216 ? 23.971 30.031 7.652 1.00 24.16 306 GLY A C 1
ATOM 1629 O O . GLY A 1 216 ? 25.093 30.299 7.187 1.00 25.01 306 GLY A O 1
ATOM 1630 N N . TYR A 1 217 ? 23.815 29.423 8.824 1.00 23.38 307 TYR A N 1
ATOM 1631 C CA . TYR A 1 217 ? 24.963 28.836 9.528 1.00 24.60 307 TYR A CA 1
ATOM 1632 C C . TYR A 1 217 ? 25.729 27.884 8.601 1.00 25.06 307 TYR A C 1
ATOM 1633 O O . TYR A 1 217 ? 25.149 26.890 8.111 1.00 23.03 307 TYR A O 1
ATOM 1642 N N . ALA A 1 218 ? 27.019 28.163 8.382 1.00 22.67 308 ALA A N 1
ATOM 1643 C CA . ALA A 1 218 ? 27.699 27.666 7.162 1.00 25.19 308 ALA A CA 1
ATOM 1644 C C . ALA A 1 218 ? 27.675 26.130 7.056 1.00 25.84 308 ALA A C 1
ATOM 1645 O O . ALA A 1 218 ? 27.297 25.573 6.000 1.00 26.42 308 ALA A O 1
ATOM 1647 N N . GLU A 1 219 ? 28.011 25.453 8.153 1.00 24.58 309 GLU A N 1
ATOM 1648 C CA . GLU A 1 219 ? 28.246 24.020 8.090 1.00 25.33 309 GLU A CA 1
ATOM 1649 C C . GLU A 1 219 ? 26.968 23.204 7.933 1.00 25.32 309 GLU A C 1
ATOM 1650 O O . GLU A 1 219 ? 26.970 22.198 7.243 1.00 25.67 309 GLU A O 1
ATOM 1656 N N . ILE A 1 220 ? 25.861 23.628 8.535 1.00 27.43 310 ILE A N 1
ATOM 1657 C CA . ILE A 1 220 ? 24.621 22.880 8.275 1.00 29.26 310 ILE A CA 1
ATOM 1658 C C . ILE A 1 220 ? 24.100 23.162 6.879 1.00 27.98 310 ILE A C 1
ATOM 1659 O O . ILE A 1 220 ? 23.354 22.360 6.332 1.00 26.85 310 ILE A O 1
ATOM 1664 N N . ALA A 1 221 ? 24.510 24.302 6.309 1.00 28.34 311 ALA A N 1
ATOM 1665 C CA . ALA A 1 221 ? 24.032 24.753 4.986 1.00 26.77 311 ALA A CA 1
ATOM 1666 C C . ALA A 1 221 ? 22.517 24.432 4.857 1.00 26.85 311 ALA A C 1
ATOM 1667 O O . ALA A 1 221 ? 21.721 24.901 5.660 1.00 27.08 311 ALA A O 1
ATOM 1669 N N . THR A 1 222 ? 22.164 23.520 3.947 1.00 23.22 312 THR A N 1
ATOM 1670 C CA . THR A 1 222 ? 20.772 23.160 3.677 1.00 21.67 312 THR A CA 1
ATOM 1671 C C . THR A 1 222 ? 20.652 21.651 3.926 1.00 20.76 312 THR A C 1
ATOM 1672 O O . THR A 1 222 ? 19.757 20.967 3.350 1.00 18.42 312 THR A O 1
ATOM 1676 N N . TYR A 1 223 ? 21.618 21.128 4.708 1.00 19.18 313 TYR A N 1
ATOM 1677 C CA . TYR A 1 223 ? 21.637 19.689 5.135 1.00 17.16 313 TYR A CA 1
ATOM 1678 C C . TYR A 1 223 ? 20.445 19.222 5.964 1.00 16.33 313 TYR A C 1
ATOM 1679 O O . TYR A 1 223 ? 20.238 18.031 6.107 1.00 16.97 313 TYR A O 1
ATOM 1688 N N . ARG A 1 224 ? 19.693 20.160 6.518 1.00 15.72 314 ARG A N 1
ATOM 1689 C CA . ARG A 1 224 ? 18.394 19.873 7.146 1.00 16.75 314 ARG A CA 1
ATOM 1690 C C . ARG A 1 224 ? 17.386 20.025 6.051 1.00 16.47 314 ARG A C 1
ATOM 1691 O O . ARG A 1 224 ? 16.962 21.150 5.806 1.00 20.24 314 ARG A O 1
ATOM 1699 N N . PRO A 1 225 ? 16.910 18.908 5.455 1.00 14.32 315 PRO A N 1
ATOM 1700 C CA . PRO A 1 225 ? 15.986 18.987 4.302 1.00 12.94 315 PRO A CA 1
ATOM 1701 C C . PRO A 1 225 ? 14.930 20.137 4.427 1.00 12.58 315 PRO A C 1
ATOM 1702 O O . PRO A 1 225 ? 14.148 20.156 5.364 1.00 11.57 315 PRO A O 1
ATOM 1706 N N . LEU A 1 226 ? 15.021 21.126 3.546 1.00 11.60 316 LEU A N 1
ATOM 1707 C CA . LEU A 1 226 ? 14.177 22.299 3.610 1.00 11.88 316 LEU A CA 1
ATOM 1708 C C . LEU A 1 226 ? 12.828 21.984 2.938 1.00 11.39 316 LEU A C 1
ATOM 1709 O O . LEU A 1 226 ? 12.792 21.544 1.794 1.00 10.68 316 LEU A O 1
ATOM 1714 N N . MET A 1 227 ? 11.720 22.343 3.582 1.00 11.66 317 MET A N 1
ATOM 1715 C CA . MET A 1 227 ? 10.409 21.996 3.001 1.00 11.73 317 MET A CA 1
ATOM 1716 C C . MET A 1 227 ? 10.190 22.724 1.680 1.00 11.99 317 MET A C 1
ATOM 1717 O O . MET A 1 227 ? 9.509 22.203 0.773 1.00 12.02 317 MET A O 1
ATOM 1722 N N . ALA A 1 228 ? 10.736 23.937 1.571 1.00 10.99 318 ALA A N 1
ATOM 1723 C CA . ALA A 1 228 ? 10.510 24.729 0.375 1.00 11.61 318 ALA A CA 1
ATOM 1724 C C . ALA A 1 228 ? 10.771 23.906 -0.899 1.00 12.30 318 ALA A C 1
ATOM 1725 O O . ALA A 1 228 ? 10.074 24.072 -1.924 1.00 13.49 318 ALA A O 1
ATOM 1727 N N . HIS A 1 229 ? 11.804 23.061 -0.878 1.00 11.79 319 HIS A N 1
ATOM 1728 C CA . HIS A 1 229 ? 12.201 22.373 -2.100 1.00 11.43 319 HIS A CA 1
ATOM 1729 C C . HIS A 1 229 ? 11.474 21.070 -2.349 1.00 11.82 319 HIS A C 1
ATOM 1730 O O . HIS A 1 229 ? 11.687 20.432 -3.375 1.00 10.96 319 HIS A O 1
ATOM 1737 N N . PHE A 1 230 ? 10.620 20.666 -1.420 1.00 11.48 320 PHE A N 1
ATOM 1738 C CA . PHE A 1 230 ? 9.790 19.485 -1.624 1.00 12.05 320 PHE A CA 1
ATOM 1739 C C . PHE A 1 230 ? 8.486 19.773 -2.345 1.00 12.10 320 PHE A C 1
ATOM 1740 O O . PHE A 1 230 ? 7.753 18.844 -2.683 1.00 12.48 320 PHE A O 1
ATOM 1748 N N . TYR A 1 231 ? 8.222 21.043 -2.609 1.00 11.66 321 TYR A N 1
ATOM 1749 C CA . TYR A 1 231 ? 7.127 21.426 -3.491 1.00 12.83 321 TYR A CA 1
ATOM 1750 C C . TYR A 1 231 ? 7.210 20.610 -4.787 1.00 13.77 321 TYR A C 1
ATOM 1751 O O . TYR A 1 231 ? 8.256 20.560 -5.430 1.00 13.40 321 TYR A O 1
ATOM 1760 N N . ASP A 1 232 ? 6.093 20.015 -5.182 1.00 13.27 322 ASP A N 1
ATOM 1761 C CA . ASP A 1 232 ? 6.072 19.112 -6.334 1.00 14.35 322 ASP A CA 1
ATOM 1762 C C . ASP A 1 232 ? 4.909 19.598 -7.196 1.00 14.11 322 ASP A C 1
ATOM 1763 O O . ASP A 1 232 ? 3.750 19.460 -6.794 1.00 13.05 322 ASP A O 1
ATOM 1768 N N . ALA A 1 233 ? 5.218 20.196 -8.348 1.00 14.66 323 ALA A N 1
ATOM 1769 C CA . ALA A 1 233 ? 4.174 20.696 -9.293 1.00 15.97 323 ALA A CA 1
ATOM 1770 C C . ALA A 1 233 ? 3.188 19.622 -9.686 1.00 16.72 323 ALA A C 1
ATOM 1771 O O . ALA A 1 233 ? 2.055 19.944 -10.008 1.00 18.22 323 ALA A O 1
ATOM 1773 N N . ASN A 1 234 ? 3.625 18.359 -9.665 1.00 16.59 324 ASN A N 1
ATOM 1774 C CA . ASN A 1 234 ? 2.788 17.213 -10.017 1.00 19.45 324 ASN A CA 1
ATOM 1775 C C . ASN A 1 234 ? 2.065 16.573 -8.840 1.00 19.90 324 ASN A C 1
ATOM 1776 O O . ASN A 1 234 ? 1.341 15.604 -9.024 1.00 21.15 324 ASN A O 1
ATOM 1781 N N . GLY A 1 235 ? 2.274 17.086 -7.636 1.00 17.28 325 GLY A N 1
ATOM 1782 C CA . GLY A 1 235 ? 1.727 16.473 -6.434 1.00 18.77 325 GLY A CA 1
ATOM 1783 C C . GLY A 1 235 ? 0.374 17.114 -6.108 1.00 18.81 325 GLY A C 1
ATOM 1784 O O . GLY A 1 235 ? -0.194 17.867 -6.914 1.00 21.12 325 GLY A O 1
ATOM 1785 N N . VAL A 1 236 ? -0.173 16.793 -4.951 1.00 19.35 326 VAL A N 1
ATOM 1786 C CA . VAL A 1 236 ? -1.493 17.331 -4.596 1.00 19.02 326 VAL A CA 1
ATOM 1787 C C . VAL A 1 236 ? -1.328 18.176 -3.359 1.00 17.43 326 VAL A C 1
ATOM 1788 O O . VAL A 1 236 ? -0.366 17.981 -2.616 1.00 15.22 326 VAL A O 1
ATOM 1792 N N . PRO A 1 237 ? -2.259 19.127 -3.136 1.00 16.92 327 PRO A N 1
ATOM 1793 C CA . PRO A 1 237 ? -2.090 20.129 -2.084 1.00 16.64 327 PRO A CA 1
ATOM 1794 C C . PRO A 1 237 ? -2.232 19.563 -0.664 1.00 16.12 327 PRO A C 1
ATOM 1795 O O . PRO A 1 237 ? -1.830 20.213 0.304 1.00 16.12 327 PRO A O 1
ATOM 1799 N N . GLY A 1 238 ? -2.786 18.363 -0.539 1.00 15.52 328 GLY A N 1
ATOM 1800 C CA . GLY A 1 238 ? -3.035 17.778 0.785 1.00 16.06 328 GLY A CA 1
ATOM 1801 C C . GLY A 1 238 ? -1.840 16.995 1.304 1.00 16.27 328 GLY A C 1
ATOM 1802 O O . GLY A 1 238 ? -1.836 16.542 2.449 1.00 16.19 328 GLY A O 1
ATOM 1803 N N . GLU A 1 239 ? -0.798 16.872 0.481 1.00 15.68 329 GLU A N 1
ATOM 1804 C CA . GLU A 1 239 ? 0.419 16.209 0.920 1.00 15.99 329 GLU A CA 1
ATOM 1805 C C . GLU A 1 239 ? 0.926 16.742 2.260 1.00 15.19 329 GLU A C 1
ATOM 1806 O O . GLU A 1 239 ? 1.085 17.953 2.427 1.00 13.07 329 GLU A O 1
ATOM 1812 N N . GLU A 1 240 ? 1.319 15.835 3.161 1.00 14.57 330 GLU A N 1
ATOM 1813 C CA . GLU A 1 240 ? 1.863 16.265 4.460 1.00 15.16 330 GLU A CA 1
ATOM 1814 C C . GLU A 1 240 ? 3.290 15.784 4.615 1.00 16.13 330 GLU A C 1
ATOM 1815 O O . GLU A 1 240 ? 3.619 14.656 4.245 1.00 15.71 330 GLU A O 1
ATOM 1821 N N . MET A 1 241 ? 4.140 16.616 5.190 1.00 15.98 331 MET A N 1
ATOM 1822 C CA . MET A 1 241 ? 5.448 16.114 5.585 1.00 16.79 331 MET A CA 1
ATOM 1823 C C . MET A 1 241 ? 5.786 16.423 7.050 1.00 16.35 331 MET A C 1
ATOM 1824 O O . MET A 1 241 ? 5.375 17.455 7.577 1.00 15.42 331 MET A O 1
ATOM 1829 N N . ALA A 1 242 ? 6.456 15.480 7.722 1.00 15.63 332 ALA A N 1
ATOM 1830 C CA . ALA A 1 242 ? 6.887 15.666 9.109 1.00 15.65 332 ALA A CA 1
ATOM 1831 C C . ALA A 1 242 ? 7.940 16.754 9.104 1.00 15.91 332 ALA A C 1
ATOM 1832 O O . ALA A 1 242 ? 8.822 16.739 8.237 1.00 16.77 332 ALA A O 1
ATOM 1834 N N . LEU A 1 243 ? 7.849 17.692 10.044 1.00 13.29 333 LEU A N 1
ATOM 1835 C CA . LEU A 1 243 ? 8.890 18.687 10.217 1.00 12.49 333 LEU A CA 1
ATOM 1836 C C . LEU A 1 243 ? 9.483 18.640 11.603 1.00 12.77 333 LEU A C 1
ATOM 1837 O O . LEU A 1 243 ? 8.866 18.106 12.540 1.00 12.49 333 LEU A O 1
ATOM 1842 N N . ASP A 1 244 ? 10.621 19.338 11.749 1.00 12.70 334 ASP A N 1
ATOM 1843 C CA . ASP A 1 244 ? 11.261 19.560 13.032 1.00 13.31 334 ASP A CA 1
ATOM 1844 C C . ASP A 1 244 ? 11.449 21.054 13.337 1.00 13.50 334 ASP A C 1
ATOM 1845 O O . ASP A 1 244 ? 11.541 21.425 14.509 1.00 15.77 334 ASP A O 1
ATOM 1850 N N . GLY A 1 245 ? 11.541 21.885 12.306 1.00 12.16 335 GLY A N 1
ATOM 1851 C CA . GLY A 1 245 ? 11.676 23.342 12.477 1.00 12.11 335 GLY A CA 1
ATOM 1852 C C . GLY A 1 245 ? 10.588 24.034 11.656 1.00 11.73 335 GLY A C 1
ATOM 1853 O O . GLY A 1 245 ? 10.227 23.533 10.590 1.00 11.90 335 GLY A O 1
ATOM 1854 N N . VAL A 1 246 ? 10.014 25.122 12.168 1.00 10.83 336 VAL A N 1
ATOM 1855 C CA . VAL A 1 246 ? 9.014 25.879 11.394 1.00 10.51 336 VAL A CA 1
ATOM 1856 C C . VAL A 1 246 ? 9.366 27.353 11.429 1.00 10.64 336 VAL A C 1
ATOM 1857 O O . VAL A 1 246 ? 10.074 27.812 12.358 1.00 10.98 336 VAL A O 1
ATOM 1861 N N . GLY A 1 247 ? 8.850 28.106 10.454 1.00 9.87 337 GLY A N 1
ATOM 1862 C CA . GLY A 1 247 ? 8.793 29.546 10.590 1.00 10.03 337 GLY A CA 1
ATOM 1863 C C . GLY A 1 247 ? 7.424 30.018 11.081 1.00 10.15 337 GLY A C 1
ATOM 1864 O O . GLY A 1 247 ? 6.512 29.195 11.372 1.00 9.62 337 GLY A O 1
ATOM 1865 N N . GLY A 1 248 ? 7.252 31.337 11.088 1.00 9.64 338 GLY A N 1
ATOM 1866 C CA . GLY A 1 248 ? 6.006 31.953 11.558 1.00 10.00 338 GLY A CA 1
ATOM 1867 C C . GLY A 1 248 ? 5.240 32.636 10.432 1.00 9.80 338 GLY A C 1
ATOM 1868 O O . GLY A 1 248 ? 4.338 33.420 10.677 1.00 11.13 338 GLY A O 1
ATOM 1869 N N . GLY A 1 249 ? 5.563 32.284 9.200 1.00 9.41 339 GLY A N 1
ATOM 1870 C CA . GLY A 1 249 ? 4.926 32.881 8.017 1.00 9.14 339 GLY A CA 1
ATOM 1871 C C . GLY A 1 249 ? 3.445 32.591 7.936 1.00 8.50 339 GLY A C 1
ATOM 1872 O O . GLY A 1 249 ? 2.628 33.490 7.727 1.00 8.61 339 GLY A O 1
ATOM 1873 N N . CYS A 1 250 ? 3.090 31.321 8.032 1.00 7.91 340 CYS A N 1
ATOM 1874 C CA . CYS A 1 250 ? 1.694 30.934 7.869 1.00 7.81 340 CYS A CA 1
ATOM 1875 C C . CYS A 1 250 ? 1.625 29.562 8.486 1.00 8.07 340 CYS A C 1
ATOM 1876 O O . CYS A 1 250 ? 1.731 28.542 7.787 1.00 8.22 340 CYS A O 1
ATOM 1879 N N . THR A 1 251 ? 1.539 29.538 9.820 1.00 7.97 341 THR A N 1
ATOM 1880 C CA . THR A 1 251 ? 1.760 28.302 10.573 1.00 8.23 341 THR A CA 1
ATOM 1881 C C . THR A 1 251 ? 0.669 28.197 11.611 1.00 8.11 341 THR A C 1
ATOM 1882 O O . THR A 1 251 ? 0.487 29.085 12.438 1.00 8.19 341 THR A O 1
ATOM 1886 N N . LEU A 1 252 ? -0.087 27.110 11.513 1.00 9.01 342 LEU A N 1
ATOM 1887 C CA . LEU A 1 252 ? -1.313 26.927 12.277 1.00 8.41 342 LEU A CA 1
ATOM 1888 C C . LEU A 1 252 ? -1.033 26.000 13.456 1.00 8.51 342 LEU A C 1
ATOM 1889 O O . LEU A 1 252 ? -0.483 24.887 13.284 1.00 9.48 342 LEU A O 1
ATOM 1894 N N . VAL A 1 253 ? -1.464 26.438 14.643 1.00 8.44 343 VAL A N 1
ATOM 1895 C CA . VAL A 1 253 ? -1.141 25.779 15.917 1.00 8.28 343 VAL A CA 1
ATOM 1896 C C . VAL A 1 253 ? -2.443 25.551 16.685 1.00 8.24 343 VAL A C 1
ATOM 1897 O O . VAL A 1 253 ? -3.212 26.493 16.914 1.00 7.78 343 VAL A O 1
ATOM 1901 N N . LYS A 1 254 ? -2.705 24.302 17.074 1.00 9.21 344 LYS A N 1
ATOM 1902 C CA . LYS A 1 254 ? -3.811 24.045 18.018 1.00 9.10 344 LYS A CA 1
ATOM 1903 C C . LYS A 1 254 ? -3.539 24.775 19.330 1.00 9.28 344 LYS A C 1
ATOM 1904 O O . LYS A 1 254 ? -2.410 24.756 19.827 1.00 8.96 344 LYS A O 1
ATOM 1910 N N . ALA A 1 255 ? -4.572 25.413 19.893 1.00 9.12 345 ALA A N 1
ATOM 1911 C CA . ALA A 1 255 ? -4.396 26.260 21.084 1.00 9.27 345 ALA A CA 1
ATOM 1912 C C . ALA A 1 255 ? -3.803 25.477 22.237 1.00 9.56 345 ALA A C 1
ATOM 1913 O O . ALA A 1 255 ? -3.003 26.024 23.012 1.00 9.15 345 ALA A O 1
ATOM 1915 N N . GLU A 1 256 ? -4.155 24.186 22.340 1.00 10.03 346 GLU A N 1
ATOM 1916 C CA . GLU A 1 256 ? -3.647 23.355 23.432 1.00 10.33 346 GLU A CA 1
ATOM 1917 C C . GLU A 1 256 ? -2.119 23.232 23.438 1.00 10.13 346 GLU A C 1
ATOM 1918 O O . GLU A 1 256 ? -1.527 23.012 24.485 1.00 8.99 346 GLU A O 1
ATOM 1924 N N . VAL A 1 257 ? -1.492 23.350 22.267 1.00 9.23 347 VAL A N 1
ATOM 1925 C CA . VAL A 1 257 ? 0.001 23.273 22.159 1.00 8.91 347 VAL A CA 1
ATOM 1926 C C . VAL A 1 257 ? 0.598 24.464 22.914 1.00 9.22 347 VAL A C 1
ATOM 1927 O O . VAL A 1 257 ? 1.510 24.311 23.727 1.00 8.28 347 VAL A O 1
ATOM 1931 N N . HIS A 1 258 ? 0.050 25.659 22.659 1.00 8.77 348 HIS A N 1
ATOM 1932 C CA . HIS A 1 258 ? 0.511 26.839 23.382 1.00 8.61 348 HIS A CA 1
ATOM 1933 C C . HIS A 1 258 ? 0.100 26.797 24.808 1.00 9.14 348 HIS A C 1
ATOM 1934 O O . HIS A 1 258 ? 0.891 27.205 25.664 1.00 8.68 348 HIS A O 1
ATOM 1941 N N . ARG A 1 259 ? -1.140 26.351 25.107 1.00 9.40 349 ARG A N 1
ATOM 1942 C CA . ARG A 1 259 ? -1.584 26.352 26.519 1.00 10.78 349 ARG A CA 1
ATOM 1943 C C . ARG A 1 259 ? -0.727 25.429 27.396 1.00 10.81 349 ARG A C 1
ATOM 1944 O O . ARG A 1 259 ? -0.623 25.633 28.619 1.00 10.72 349 ARG A O 1
ATOM 1952 N N . ASP A 1 260 ? -0.135 24.408 26.781 1.00 11.10 350 ASP A N 1
ATOM 1953 C CA . ASP A 1 260 ? 0.716 23.441 27.477 1.00 10.80 350 ASP A CA 1
ATOM 1954 C C . ASP A 1 260 ? 2.088 24.033 27.727 1.00 11.20 350 ASP A C 1
ATOM 1955 O O . ASP A 1 260 ? 2.894 23.494 28.521 1.00 11.27 350 ASP A O 1
ATOM 1960 N N . GLY A 1 261 ? 2.377 25.106 27.016 1.00 10.23 351 GLY A N 1
ATOM 1961 C CA . GLY A 1 261 ? 3.500 25.926 27.345 1.00 10.14 351 GLY A CA 1
ATOM 1962 C C . GLY A 1 261 ? 4.398 26.243 26.175 1.00 10.63 351 GLY A C 1
ATOM 1963 O O . GLY A 1 261 ? 5.387 26.930 26.355 1.00 12.64 351 GLY A O 1
ATOM 1964 N N . ALA A 1 262 ? 4.116 25.719 24.981 1.00 10.08 352 ALA A N 1
ATOM 1965 C CA . ALA A 1 262 ? 5.105 25.835 23.909 1.00 9.33 352 ALA A CA 1
ATOM 1966 C C . ALA A 1 262 ? 5.129 27.289 23.459 1.00 9.05 352 ALA A C 1
ATOM 1967 O O . ALA A 1 262 ? 4.096 27.869 23.175 1.00 8.77 352 ALA A O 1
ATO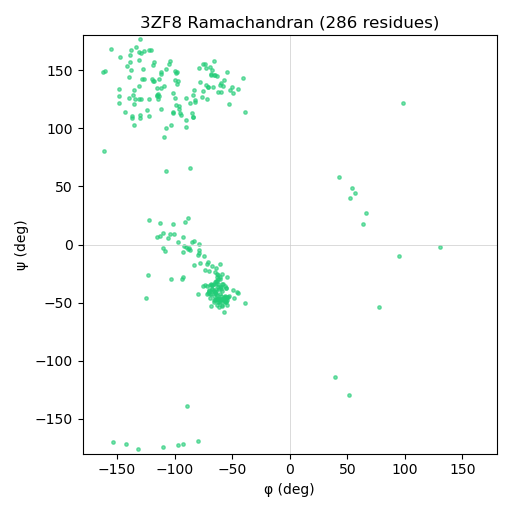M 1969 N N . MET A 1 263 ? 6.289 27.910 23.468 1.00 8.71 353 MET A N 1
ATOM 1970 C CA . MET A 1 263 ? 6.358 29.347 23.173 1.00 9.36 353 MET A CA 1
ATOM 1971 C C . MET A 1 263 ? 7.613 29.600 22.359 1.00 9.55 353 MET A C 1
ATOM 1972 O O . MET A 1 263 ? 8.318 28.629 21.962 1.00 9.75 353 MET A O 1
ATOM 1977 N N . PHE A 1 264 ? 7.936 30.870 22.144 1.00 9.33 354 PHE A N 1
ATOM 1978 C CA . PHE A 1 264 ? 9.077 31.202 21.261 1.00 9.80 354 PHE A CA 1
ATOM 1979 C C . PHE A 1 264 ? 10.313 31.601 22.055 1.00 10.02 354 PHE A C 1
ATOM 1980 O O . PHE A 1 264 ? 10.374 32.715 22.601 1.00 10.18 354 PHE A O 1
ATOM 1988 N N . PRO A 1 265 ? 11.288 30.684 22.173 1.00 10.12 355 PRO A N 1
ATOM 1989 C CA . PRO A 1 265 ? 12.291 31.004 23.163 1.00 10.50 355 PRO A CA 1
ATOM 1990 C C . PRO A 1 265 ? 13.250 32.087 22.677 1.00 11.31 355 PRO A C 1
ATOM 1991 O O . PRO A 1 265 ? 13.784 32.018 21.560 1.00 11.35 355 PRO A O 1
ATOM 1995 N N . ASN A 1 266 ? 13.462 33.080 23.533 1.00 11.32 356 ASN A N 1
ATOM 1996 C CA . ASN A 1 266 ? 14.389 34.175 23.267 1.00 12.23 356 ASN A CA 1
ATOM 1997 C C . ASN A 1 266 ? 15.817 33.754 23.627 1.00 13.12 356 ASN A C 1
ATOM 1998 O O . ASN A 1 266 ? 16.764 34.367 23.186 1.00 12.76 356 ASN A O 1
ATOM 2003 N N . PHE A 1 267 ? 15.942 32.692 24.425 1.00 13.09 357 PHE A N 1
ATOM 2004 C CA . PHE A 1 267 ? 17.227 32.117 24.800 1.00 12.68 357 PHE A CA 1
ATOM 2005 C C . PHE A 1 267 ? 17.441 30.808 24.016 1.00 12.47 357 PHE A C 1
ATOM 2006 O O . PHE A 1 267 ? 16.465 30.184 23.547 1.00 11.26 357 PHE A O 1
ATOM 2014 N N . PRO A 1 268 ? 18.711 30.409 23.829 1.00 12.74 358 PRO A N 1
ATOM 2015 C CA . PRO A 1 268 ? 19.015 29.194 23.060 1.00 12.84 358 PRO A CA 1
ATOM 2016 C C . PRO A 1 268 ? 18.355 27.982 23.707 1.00 12.87 358 PRO A C 1
ATOM 2017 O O . PRO A 1 268 ? 18.440 27.781 24.906 1.00 13.61 358 PRO A O 1
ATOM 2021 N N . PHE A 1 269 ? 17.666 27.199 22.897 1.00 13.20 359 PHE A N 1
ATOM 2022 C CA . PHE A 1 269 ? 16.908 26.090 23.395 1.00 12.58 359 PHE A CA 1
ATOM 2023 C C . PHE A 1 269 ? 17.215 24.916 22.465 1.00 13.51 359 PHE A C 1
ATOM 2024 O O . PHE A 1 269 ? 16.791 24.918 21.313 1.00 13.39 359 PHE A O 1
ATOM 2032 N N . TYR A 1 270 ? 18.064 23.978 22.906 1.00 14.90 360 TYR A N 1
ATOM 2033 C CA . TYR A 1 270 ? 18.633 23.000 21.984 1.00 15.71 360 TYR A CA 1
ATOM 2034 C C . TYR A 1 270 ? 19.282 23.720 20.776 1.00 15.45 360 TYR A C 1
ATOM 2035 O O . TYR A 1 270 ? 19.195 23.253 19.644 1.00 13.36 360 TYR A O 1
ATOM 2044 N N . HIS A 1 271 ? 19.960 24.835 21.054 1.00 14.35 361 HIS A N 1
ATOM 2045 C CA . HIS A 1 271 ? 20.625 25.641 20.024 1.00 16.13 361 HIS A CA 1
ATOM 2046 C C . HIS A 1 271 ? 19.688 26.263 19.011 1.00 16.08 361 HIS A C 1
ATOM 2047 O O . HIS A 1 271 ? 20.119 26.653 17.925 1.00 15.73 361 HIS A O 1
ATOM 2054 N N . LEU A 1 272 ? 18.405 26.328 19.336 1.00 14.03 362 LEU A N 1
ATOM 2055 C CA . LEU A 1 272 ? 17.435 26.927 18.436 1.00 13.72 362 LEU A CA 1
ATOM 2056 C C . LEU A 1 272 ? 16.782 28.134 19.135 1.00 13.48 362 LEU A C 1
ATOM 2057 O O . LEU A 1 272 ? 16.767 28.197 20.360 1.00 14.49 362 LEU A O 1
ATOM 2062 N N . ILE A 1 273 ? 16.276 29.107 18.387 1.00 12.88 363 ILE A N 1
ATOM 2063 C CA . ILE A 1 273 ? 15.529 30.204 19.045 1.00 13.46 363 ILE A CA 1
ATOM 2064 C C . ILE A 1 273 ? 14.244 30.458 18.301 1.00 12.67 363 ILE A C 1
ATOM 2065 O O . ILE A 1 273 ? 14.067 29.979 17.182 1.00 11.86 363 ILE A O 1
ATOM 2070 N N . GLU A 1 274 ? 13.387 31.268 18.895 1.00 11.98 364 GLU A N 1
ATOM 2071 C CA . GLU A 1 274 ? 12.198 31.778 18.213 1.00 11.26 364 GLU A CA 1
ATOM 2072 C C . GLU A 1 274 ? 11.376 30.648 17.573 1.00 10.34 364 GLU A C 1
ATOM 2073 O O . GLU A 1 274 ? 10.989 29.699 18.290 1.00 10.45 364 GLU A O 1
ATOM 2079 N N . THR A 1 275 ? 11.022 30.760 16.285 1.00 10.10 365 THR A N 1
ATOM 2080 C CA . THR A 1 275 ? 10.019 29.816 15.714 1.00 10.29 365 THR A CA 1
ATOM 2081 C C . THR A 1 275 ? 10.555 28.384 15.623 1.00 10.11 365 THR A C 1
ATOM 2082 O O . THR A 1 275 ? 9.832 27.408 15.841 1.00 10.05 365 THR A O 1
ATOM 2086 N N . GLU A 1 276 ? 11.842 28.252 15.361 1.00 10.83 366 GLU A N 1
ATOM 2087 C CA . GLU A 1 276 ? 12.448 26.906 15.336 1.00 11.71 366 GLU A CA 1
ATOM 2088 C C . GLU A 1 276 ? 12.519 26.244 16.719 1.00 11.04 366 GLU A C 1
ATOM 2089 O O . GLU A 1 276 ? 12.206 25.065 16.879 1.00 10.96 366 GLU A O 1
ATOM 2095 N N . GLY A 1 277 ? 12.897 27.024 17.726 1.00 10.32 367 GLY A N 1
ATOM 2096 C CA . GLY A 1 277 ? 12.889 26.541 19.097 1.00 10.36 367 GLY A CA 1
ATOM 2097 C C . GLY A 1 277 ? 11.464 26.246 19.572 1.00 9.92 367 GLY A C 1
ATOM 2098 O O . GLY A 1 277 ? 11.258 25.383 20.415 1.00 9.88 367 GLY A O 1
ATOM 2099 N N . PHE A 1 278 ? 10.499 27.026 19.095 1.00 9.66 368 PHE A N 1
ATOM 2100 C CA . PHE A 1 278 ? 9.090 26.717 19.338 1.00 9.33 368 PHE A CA 1
ATOM 2101 C C . PHE A 1 278 ? 8.721 25.293 18.896 1.00 9.38 368 PHE A C 1
ATOM 2102 O O . PHE A 1 278 ? 8.089 24.530 19.657 1.00 9.23 368 PHE A O 1
ATOM 2110 N N . ALA A 1 279 ? 9.047 24.943 17.646 1.00 9.45 369 ALA A N 1
ATOM 2111 C CA . ALA A 1 279 ? 8.803 23.584 17.189 1.00 9.59 369 ALA A CA 1
ATOM 2112 C C . ALA A 1 279 ? 9.476 22.541 18.087 1.00 10.02 369 ALA A C 1
ATOM 2113 O O . ALA A 1 279 ? 8.904 21.480 18.382 1.00 10.42 369 ALA A O 1
ATOM 2115 N N . LYS A 1 280 ? 10.733 22.771 18.435 1.00 10.08 370 LYS A N 1
ATOM 2116 C CA . LYS A 1 280 ? 11.414 21.839 19.312 1.00 10.59 370 LYS A CA 1
ATOM 2117 C C . LYS A 1 280 ? 10.695 21.750 20.675 1.00 10.42 370 LYS A C 1
ATOM 2118 O O . LYS A 1 280 ? 10.514 20.653 21.229 1.00 10.44 370 LYS A O 1
ATOM 2124 N N . MET A 1 281 ? 10.207 22.887 21.167 1.00 9.68 371 MET A N 1
ATOM 2125 C CA . MET A 1 281 ? 9.477 22.901 22.432 1.00 9.80 371 MET A CA 1
ATOM 2126 C C . MET A 1 281 ? 8.179 22.094 22.343 1.00 9.78 371 MET A C 1
ATOM 2127 O O . MET A 1 281 ? 7.880 21.298 23.253 1.00 8.97 371 MET A O 1
ATOM 2132 N N . ALA A 1 282 ? 7.443 22.230 21.234 1.00 9.98 372 ALA A N 1
ATOM 2133 C CA . ALA A 1 282 ? 6.189 21.459 21.087 1.00 9.69 372 ALA A CA 1
ATOM 2134 C C . ALA A 1 282 ? 6.459 19.946 21.033 1.00 10.51 372 ALA A C 1
ATOM 2135 O O . ALA A 1 282 ? 5.642 19.132 21.537 1.00 10.46 372 ALA A O 1
ATOM 2137 N N . LYS A 1 283 ? 7.599 19.561 20.441 1.00 10.18 373 LYS A N 1
ATOM 2138 C CA . LYS A 1 283 ? 7.988 18.150 20.422 1.00 11.30 373 LYS A CA 1
ATOM 2139 C C . LYS A 1 283 ? 8.332 17.627 21.815 1.00 11.47 373 LYS A C 1
ATOM 2140 O O . LYS A 1 283 ? 7.926 16.530 22.165 1.00 12.46 373 LYS A O 1
ATOM 2146 N N . ARG A 1 284 ? 8.988 18.454 22.623 1.00 11.73 374 ARG A N 1
ATOM 2147 C CA . ARG A 1 284 ? 9.291 18.117 24.033 1.00 13.11 374 ARG A CA 1
ATOM 2148 C C . ARG A 1 284 ? 7.988 17.962 24.794 1.00 12.36 374 ARG A C 1
ATOM 2149 O O . ARG A 1 284 ? 7.907 17.205 25.739 1.00 12.00 374 ARG A O 1
ATOM 2157 N N . LEU A 1 285 ? 6.958 18.653 24.345 1.00 11.46 375 LEU A N 1
ATOM 2158 C CA . LEU A 1 285 ? 5.620 18.525 24.939 1.00 11.63 375 LEU A CA 1
ATOM 2159 C C . LEU A 1 285 ? 4.801 17.456 24.235 1.00 12.26 375 LEU A C 1
ATOM 2160 O O . LEU A 1 285 ? 3.566 17.406 24.387 1.00 12.34 375 LEU A O 1
ATOM 2165 N N . ASN A 1 286 ? 5.504 16.569 23.519 1.00 13.56 376 ASN A N 1
ATOM 2166 C CA . ASN A 1 286 ? 4.899 15.376 22.865 1.00 14.84 376 ASN A CA 1
ATOM 2167 C C . ASN A 1 286 ? 3.915 15.645 21.727 1.00 14.36 376 ASN A C 1
A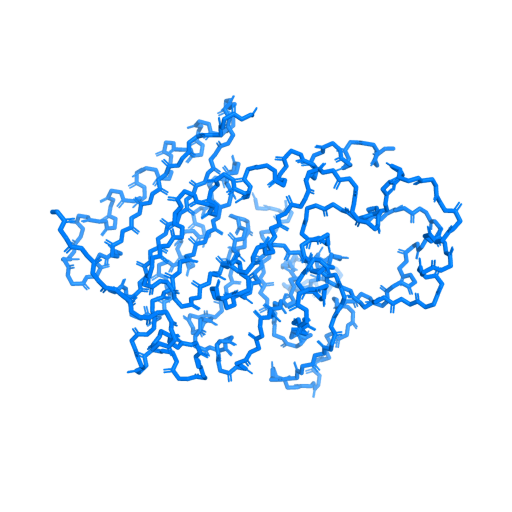TOM 2168 O O . ASN A 1 286 ? 3.011 14.852 21.499 1.00 14.00 376 ASN A O 1
ATOM 2173 N N . TYR A 1 287 ? 4.070 16.789 21.050 1.00 13.15 377 TYR A N 1
ATOM 2174 C CA . TYR A 1 287 ? 3.340 17.105 19.826 1.00 12.59 377 TYR A CA 1
ATOM 2175 C C . TYR A 1 287 ? 4.196 16.810 18.596 1.00 12.94 377 TYR A C 1
ATOM 2176 O O . TYR A 1 287 ? 5.428 16.984 18.606 1.00 13.42 377 TYR A O 1
ATOM 2185 N N . ASP A 1 288 ? 3.521 16.428 17.513 1.00 13.75 378 ASP A N 1
ATOM 2186 C CA . ASP A 1 288 ? 4.150 16.266 16.222 1.00 13.94 378 ASP A CA 1
ATOM 2187 C C . ASP A 1 2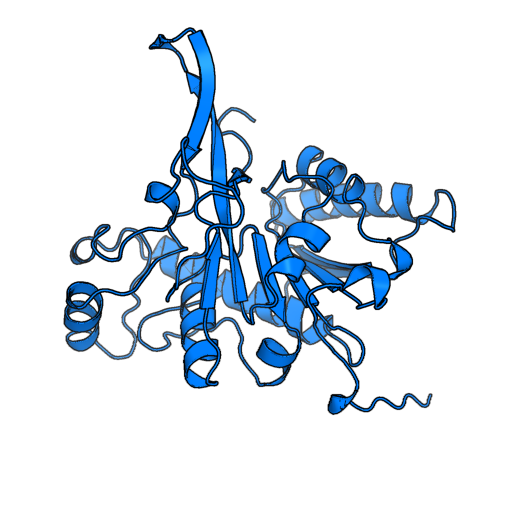88 ? 3.918 17.486 15.320 1.00 13.62 378 ASP A C 1
ATOM 2188 O O . ASP A 1 288 ? 2.834 18.062 15.284 1.00 14.83 378 ASP A O 1
ATOM 2193 N N . VAL A 1 289 ? 4.942 17.849 14.560 1.00 11.97 379 VAL A N 1
ATOM 2194 C CA . VAL A 1 289 ? 4.939 19.064 13.746 1.00 11.13 379 VAL A CA 1
ATOM 2195 C C . VAL A 1 289 ? 4.917 18.653 12.268 1.00 10.96 379 VAL A C 1
ATOM 2196 O O . VAL A 1 289 ? 5.632 17.718 11.872 1.00 11.19 379 VAL A O 1
ATOM 2200 N N . PHE A 1 290 ? 4.068 19.287 11.473 1.00 9.98 380 PHE A N 1
ATOM 2201 C CA . PHE A 1 290 ? 3.922 18.902 10.062 1.00 10.87 380 PHE A CA 1
ATOM 2202 C C . PHE A 1 290 ? 3.995 20.122 9.173 1.00 11.10 380 PHE A C 1
ATOM 2203 O O . PHE A 1 290 ? 3.813 21.266 9.657 1.00 11.15 380 PHE A O 1
ATOM 2211 N N . GLY A 1 291 ? 4.173 19.873 7.880 1.00 10.23 381 GLY A N 1
ATOM 2212 C CA . GLY A 1 291 ? 4.201 20.943 6.905 1.00 11.03 381 GLY A CA 1
ATOM 2213 C C . GLY A 1 291 ? 3.425 20.497 5.669 1.00 11.14 381 GLY A C 1
ATOM 2214 O O . GLY A 1 291 ? 3.257 19.297 5.448 1.00 11.47 381 GLY A O 1
ATOM 2215 N N . LEU A 1 292 ? 2.941 21.460 4.887 1.00 10.77 382 LEU A N 1
ATOM 2216 C CA . LEU A 1 292 ? 2.302 21.207 3.574 1.00 10.88 382 LEU A CA 1
ATOM 2217 C C . LEU A 1 292 ? 3.210 21.686 2.431 1.00 10.89 382 LEU A C 1
ATOM 2218 O O . LEU A 1 292 ? 3.164 22.881 2.057 1.00 11.41 382 LEU A O 1
ATOM 2223 N N . PRO A 1 293 ? 4.060 20.776 1.882 1.00 11.18 383 PRO A N 1
ATOM 2224 C CA . PRO A 1 293 ? 5.002 21.151 0.824 1.00 11.03 383 PRO A CA 1
ATOM 2225 C C . PRO A 1 293 ? 4.336 21.644 -0.465 1.00 10.76 383 PRO A C 1
ATOM 2226 O O . PRO A 1 293 ? 4.899 22.474 -1.130 1.00 11.12 383 PRO A O 1
ATOM 2230 N N . ASN A 1 294 ? 3.141 21.166 -0.779 1.00 11.52 384 ASN A N 1
ATOM 2231 C CA . ASN A 1 294 ? 2.455 21.548 -2.030 1.00 13.18 384 ASN A CA 1
ATOM 2232 C C . ASN A 1 294 ? 1.330 22.557 -1.823 1.00 13.44 384 ASN A C 1
ATOM 2233 O O . ASN A 1 294 ? 0.566 22.824 -2.744 1.00 15.40 384 ASN A O 1
ATOM 2238 N N . TYR A 1 295 ? 1.215 23.098 -0.614 1.00 12.63 385 TYR A N 1
ATOM 2239 C CA . TYR A 1 295 ? 0.237 24.156 -0.354 1.00 11.87 385 TYR A CA 1
ATOM 2240 C C . TYR A 1 295 ? 0.998 25.470 -0.184 1.00 11.87 385 TYR A C 1
ATOM 2241 O O . TYR A 1 295 ? 1.567 25.737 0.881 1.00 11.10 385 TYR A O 1
ATOM 2250 N N . LEU A 1 296 ? 1.017 26.272 -1.251 1.00 11.01 386 LEU A N 1
ATOM 2251 C CA . LEU A 1 296 ? 1.866 27.441 -1.305 1.00 10.94 386 LEU A CA 1
ATOM 2252 C C . LEU A 1 296 ? 1.083 28.690 -0.939 1.00 10.39 386 LEU A C 1
ATOM 2253 O O . LEU A 1 296 ? -0.049 28.872 -1.393 1.00 9.57 386 LEU A O 1
ATOM 2258 N N . VAL A 1 297 ? 1.714 29.559 -0.152 1.00 9.60 387 VAL A N 1
ATOM 2259 C CA . VAL A 1 297 ? 1.222 30.908 0.060 1.00 9.53 387 VAL A CA 1
ATOM 2260 C C . VAL A 1 297 ? 2.402 31.854 -0.209 1.00 9.63 387 VAL A C 1
ATOM 2261 O O . VAL A 1 297 ? 3.567 31.406 -0.251 1.00 9.86 387 VAL A O 1
ATOM 2265 N N . TYR A 1 298 ? 2.117 33.144 -0.379 1.00 9.08 388 TYR A N 1
ATOM 2266 C CA . TYR A 1 298 ? 3.090 34.033 -0.999 1.00 9.93 388 TYR A CA 1
ATOM 2267 C C . TYR A 1 298 ? 3.493 35.224 -0.139 1.00 9.77 388 TYR A C 1
ATOM 2268 O O . TYR A 1 298 ? 2.640 36.009 0.271 1.00 9.91 388 TYR A O 1
ATOM 2277 N N . HIS A 1 299 ? 4.804 35.346 0.060 1.00 9.14 389 HIS A N 1
ATOM 2278 C CA . HIS A 1 299 ? 5.451 36.498 0.641 1.00 9.81 389 HIS A CA 1
ATOM 2279 C C . HIS A 1 299 ? 5.548 37.602 -0.401 1.00 10.29 389 HIS A C 1
ATOM 2280 O O . HIS A 1 299 ? 5.771 37.337 -1.580 1.00 10.82 389 HIS A O 1
ATOM 2287 N N . ILE A 1 300 ? 5.307 38.841 0.028 1.00 10.24 390 ILE A N 1
ATOM 2288 C CA . ILE A 1 300 ? 5.482 40.009 -0.812 1.00 11.66 390 ILE A CA 1
ATOM 2289 C C . ILE A 1 300 ? 6.736 39.974 -1.709 1.00 11.89 390 ILE A C 1
ATOM 2290 O O . ILE A 1 300 ? 7.792 39.460 -1.313 1.00 10.31 390 ILE A O 1
ATOM 2295 N N . GLU A 1 301 ? 6.578 40.510 -2.924 1.00 13.49 391 GLU A N 1
ATOM 2296 C CA . GLU A 1 301 ? 7.641 40.534 -3.934 1.00 15.44 391 GLU A CA 1
ATOM 2297 C C . GLU A 1 301 ? 8.797 41.411 -3.501 1.00 16.87 391 GLU A C 1
ATOM 2298 O O . GLU A 1 301 ? 8.578 42.416 -2.853 1.00 15.99 391 GLU A O 1
ATOM 2304 N N . GLU A 1 302 ? 10.020 41.041 -3.864 1.00 18.12 392 GLU A N 1
ATOM 2305 C CA . GLU A 1 302 ? 11.138 42.028 -3.906 1.00 24.04 392 GLU A CA 1
ATOM 2306 C C . GLU A 1 302 ? 10.796 43.377 -4.587 1.00 24.22 392 GLU A C 1
ATOM 2307 O O . GLU A 1 302 ? 11.186 44.427 -4.110 1.00 26.54 392 GLU A O 1
ATOM 2313 N N . GLU A 1 303 ? 10.047 43.329 -5.691 1.00 30.65 393 GLU A N 1
ATOM 2314 C CA . GLU A 1 303 ? 9.677 44.531 -6.495 1.00 36.21 393 GLU A CA 1
ATOM 2315 C C . GLU A 1 303 ? 8.505 45.377 -5.905 1.00 43.52 393 GLU A C 1
ATOM 2316 O O . GLU A 1 303 ? 8.079 46.385 -6.519 1.00 43.46 393 GLU A O 1
ATOM 2322 N N . ASN A 1 304 ? 7.973 44.947 -4.753 1.00 42.26 394 ASN A N 1
ATOM 2323 C CA . ASN A 1 304 ? 6.726 45.491 -4.175 1.00 43.87 394 ASN A CA 1
ATOM 2324 C C . ASN A 1 304 ? 7.080 46.432 -3.048 1.00 44.64 394 ASN A C 1
ATOM 2325 O O . ASN A 1 304 ? 7.122 47.642 -3.248 1.00 59.83 394 ASN A O 1
#

InterPro domains:
  IPR005109 Mannan polymerase complex subunit ANP1/MNN9/VAN1 [PF03452] (95-358)
  IPR029044 Nucleotide-diphospho-sugar transferases [G3DSA:3.90.550.10] (92-395)
  IPR029044 Nucleotide-diphospho-sugar transferases [SSF53448] (213-394)
  IPR052086 Mannan Polymerase Complex Subunit [PTHR43083] (7-394)

B-factor: mean 18.07, std 10.39, range [4.18, 95.76]

Radius of gyration: 18.7 Å; Cα contacts (8 Å, |Δi|>4): 587; chains: 1; bounding box: 52×42×56 Å

GO terms:
  GO:0000009 alpha-1,6-mannosyltransferase activity (F,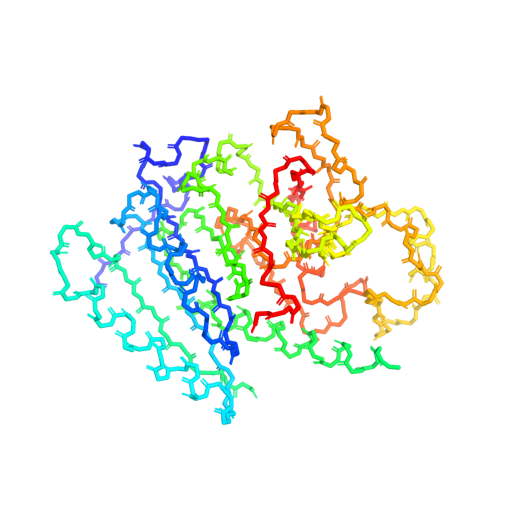 IDA)
  GO:0005801 cis-Golgi network (C, IDA)
  GO:0000136 mannan polymerase complex (C, IDA)
  GO:0006487 protein N-linked glycosylation (P, IDA)
  GO:0005783 endoplasmic reticulum (C, HDA)
  GO:0000139 Golgi membrane (C, EXP)
  GO:0005789 endoplasmic reticulum membrane (C, EXP)
  GO:0005515 protein binding (F, IPI)
  GO:0000137 Golgi cis cisterna (C, IDA)
  GO:0000032 cell wall mannoprotein biosynthetic process (P, TAS)

Sequence (288 aa):
HIAHYDLNKLHSTSEAAVNKEHILILTPMQTFHQQYWDNLLQLNYPRELIELGFITPRTATGDLALKKLENAIKKVQTDKKTQRFSKITILRQNSALDVQKERRAAMALARNELLFSTIGPHTSWVLWLNADIIETPPSLIQDMTKHNKAILAANIYQRFYDEEKKQPSIRPYDFNNWQESDTGLEIASQMGDDEIIVEGYAEIATYRPLMAHFYDANGVPGEEMALDGVGGGCTLVKAEVHRDGAMFPNFPFYHLIETEGFAKMAKRLNYDVFGLPNYLVYHIEEEN

Nearest PDB structures (foldseek):
  3zf8-assembly1_A-2  TM=1.003E+00  e=2.089E-66  Saccharomyces cerevisiae S288C
  6an0-assembly1_A-2  TM=3.025E-01  e=2.988E-02  Elizabethkingia anophelis NUHP1
  3fh0-assembly1_B  TM=3.796E-01  e=2.524E-01  Klebsiella pneumoniae subsp. pneumoniae MGH 78578
  4g07-assembly1_A-2  TM=4.326E-01  e=3.244E-01  Brucella suis 1330
  7mxo-assembly1_A  TM=3.529E-01  e=1.766E+00  Homo sapiens

CATH classification: 3.90.550.10

Foldseek 3Di:
DDDDFDLVPQAQALQCLVVLAAEEEEEEDLAADVLLLVQLLLQPRQQLRYEYEYEFEPDPSRVVRVVVVVVSLVVQVPPDPRRHHNYYYYHYAPDVVCVVLQVQLSVQRRQQVRCVVPDDSRHFKYKQAYNQQRWAPSNLPSLQSNLVAQKEAEFEKAWDQDPVVRGIDIGGDDQQWFAADPQNLVVLVPDDPQAADDAPPPRCPCVGPGLQVVADPPDDQSDKAWTQGHDRNTMMHGVVLVVLPQGFASTQQSRYGGRNSSSNSSVVVVGTHMYGSHRYTYGYHPVD

Organism: Saccharomyces cerevisiae (strain ATCC 204508 / S288c) (NCBI:txid559292)